Protein AF-A0A931SN38-F1 (afdb_monomer_lite)

Secondary structure (DSSP, 8-state):
--HHHHHHHHHHHHHHHHHHHHHHHH-----PPPPPBS----GGGEEEEEEEETTEEEEEEEETTEEEE-SSS-PBP-HHHHTTHHHHTT-PBEEEEEESS---GGGGT-SS-SEEEEEEETTTEEEEEEEEEEPTTSSEEEEEETT---EEEEEHHHHHHHHHHHHS----TT-----GGGEEEEEEEETTEEEEEEEETTEEEESSTT-PBP-HHHHHHHGGGTT--S-EEEEES----SGGGT-TT-SEEEEEEEPPPGGGTTSPPEEEEEEEEEEPTTSSEEEEEETT---EEEEEHHHHHHHHHHHHS--PPPTTSTT---

Structure (mmCIF, N/CA/C/O backbone):
data_AF-A0A931SN38-F1
#
_entry.id   AF-A0A931SN38-F1
#
loop_
_atom_site.group_PDB
_atom_site.id
_atom_site.type_symbol
_atom_site.label_atom_id
_atom_site.label_alt_id
_atom_site.label_comp_id
_atom_site.label_asym_id
_atom_site.label_entity_id
_atom_site.label_seq_id
_atom_site.pdbx_PDB_ins_code
_atom_site.Cartn_x
_atom_site.Cartn_y
_atom_site.Cartn_z
_atom_site.occupancy
_atom_site.B_iso_or_equiv
_atom_site.auth_seq_id
_atom_site.auth_comp_id
_atom_site.auth_asym_id
_atom_site.auth_atom_id
_atom_site.pdbx_PDB_model_num
ATOM 1 N N . MET A 1 1 ? 30.916 15.761 72.375 1.00 59.00 1 MET A N 1
ATOM 2 C CA . MET A 1 1 ? 29.778 14.985 71.831 1.00 59.00 1 MET A CA 1
ATOM 3 C C . MET A 1 1 ? 29.818 13.602 72.460 1.00 59.00 1 MET A C 1
ATOM 5 O O . MET A 1 1 ? 30.880 12.994 72.466 1.00 59.00 1 MET A O 1
ATOM 9 N N . ASN A 1 2 ? 28.739 13.152 73.100 1.00 77.50 2 ASN A N 1
ATOM 10 C CA . ASN A 1 2 ? 28.769 11.913 73.876 1.00 77.50 2 ASN A CA 1
ATOM 11 C C . ASN A 1 2 ? 28.635 10.724 72.912 1.00 77.50 2 ASN A C 1
ATOM 13 O O . ASN A 1 2 ? 27.549 10.487 72.391 1.00 77.50 2 ASN A O 1
ATOM 17 N N . VAL A 1 3 ? 29.737 10.015 72.639 1.00 82.38 3 VAL A N 1
ATOM 18 C CA . VAL A 1 3 ? 29.826 8.960 71.602 1.00 82.38 3 VAL A CA 1
ATOM 19 C C . VAL A 1 3 ? 28.711 7.916 71.746 1.00 82.38 3 VAL A C 1
ATOM 21 O O . VAL A 1 3 ? 28.167 7.441 70.755 1.00 82.38 3 VAL A O 1
ATOM 24 N N . ARG A 1 4 ? 28.283 7.637 72.983 1.00 78.94 4 ARG A N 1
ATOM 25 C CA . ARG A 1 4 ? 27.162 6.734 73.291 1.00 78.94 4 ARG A CA 1
ATOM 26 C C . ARG A 1 4 ? 25.818 7.234 72.752 1.00 78.94 4 ARG A C 1
ATOM 28 O O . ARG A 1 4 ? 25.038 6.446 72.233 1.00 78.94 4 ARG A O 1
ATOM 35 N N . VAL A 1 5 ? 25.568 8.540 72.841 1.00 83.31 5 VAL A N 1
ATOM 36 C CA . VAL A 1 5 ? 24.344 9.182 72.334 1.00 83.31 5 VAL A CA 1
ATOM 37 C C . VAL A 1 5 ? 24.353 9.216 70.806 1.00 83.31 5 VAL A C 1
ATOM 39 O O . VAL A 1 5 ? 23.327 8.962 70.184 1.00 83.31 5 VAL A O 1
ATOM 42 N N . THR A 1 6 ? 25.515 9.452 70.190 1.00 87.19 6 THR A N 1
ATOM 43 C CA . THR A 1 6 ? 25.664 9.421 68.727 1.00 87.19 6 THR A CA 1
ATOM 44 C C . THR A 1 6 ? 25.430 8.018 68.158 1.00 87.19 6 THR A C 1
ATOM 46 O O . THR A 1 6 ? 24.705 7.881 67.178 1.00 87.19 6 THR A O 1
ATOM 49 N N . ILE A 1 7 ? 25.973 6.971 68.795 1.00 87.75 7 ILE A N 1
ATOM 50 C CA . ILE A 1 7 ? 25.739 5.574 68.386 1.00 87.75 7 ILE A CA 1
ATOM 51 C C . ILE A 1 7 ? 24.258 5.207 68.525 1.00 87.75 7 ILE A C 1
ATOM 53 O O . ILE A 1 7 ? 23.688 4.600 67.621 1.00 87.75 7 ILE A O 1
ATOM 57 N N . PHE A 1 8 ? 23.618 5.615 69.623 1.00 89.81 8 PHE A N 1
ATOM 58 C CA . PHE A 1 8 ? 22.192 5.375 69.839 1.00 89.81 8 PHE A CA 1
ATOM 59 C C . PHE A 1 8 ? 21.321 6.048 68.764 1.00 89.81 8 PHE A C 1
ATOM 61 O O . PHE A 1 8 ? 20.444 5.403 68.194 1.00 89.81 8 PHE A O 1
ATOM 68 N N . LEU A 1 9 ? 21.601 7.311 68.422 1.00 83.56 9 LEU A N 1
ATOM 69 C CA . LEU A 1 9 ? 20.880 8.037 67.370 1.00 83.56 9 LEU A CA 1
ATOM 70 C C . LEU A 1 9 ? 21.045 7.398 65.986 1.00 83.56 9 LEU A C 1
ATOM 72 O O . LEU A 1 9 ? 20.067 7.301 65.250 1.00 83.56 9 LEU A O 1
ATOM 76 N N . LEU A 1 10 ? 22.248 6.928 65.640 1.00 89.75 10 LEU A N 1
ATOM 77 C CA . LEU A 1 10 ? 22.485 6.237 64.367 1.00 89.75 10 LEU A CA 1
ATOM 78 C C . LEU A 1 10 ? 21.733 4.904 64.284 1.00 89.75 10 LEU A C 1
ATOM 80 O O . LEU A 1 10 ? 21.208 4.566 63.225 1.00 89.75 10 LEU A O 1
ATOM 84 N N . LEU A 1 11 ? 21.624 4.176 65.399 1.00 91.12 11 LEU A N 1
ATOM 85 C CA . LEU A 1 11 ? 20.830 2.949 65.475 1.00 91.12 11 LEU A CA 1
ATOM 86 C C . LEU A 1 11 ? 19.341 3.222 65.242 1.00 91.12 11 LEU A C 1
ATOM 88 O O . LEU A 1 11 ? 18.708 2.523 64.455 1.00 91.12 11 LEU A O 1
ATOM 92 N N . VAL A 1 12 ? 18.799 4.263 65.880 1.00 90.75 12 VAL A N 1
ATOM 93 C CA . VAL A 1 12 ? 17.400 4.678 65.698 1.00 90.75 12 VAL A CA 1
ATOM 94 C C . VAL A 1 12 ? 17.146 5.149 64.266 1.00 90.75 12 VAL A C 1
ATOM 96 O O . VAL A 1 12 ? 16.148 4.754 63.670 1.00 90.75 12 VAL A O 1
ATOM 99 N N . LEU A 1 13 ? 18.057 5.934 63.684 1.00 89.88 13 LEU A N 1
ATOM 100 C CA . LEU A 1 13 ? 17.945 6.397 62.299 1.00 89.88 13 LEU A CA 1
ATOM 101 C C . LEU A 1 13 ? 17.971 5.224 61.311 1.00 89.88 13 LEU A C 1
ATOM 103 O O . LEU A 1 13 ? 17.169 5.190 60.385 1.00 89.88 13 LEU A O 1
ATOM 107 N N . SER A 1 14 ? 18.855 4.247 61.531 1.00 89.50 14 SER A N 1
ATOM 108 C CA . SER A 1 14 ? 18.958 3.050 60.691 1.00 89.50 14 SER A CA 1
ATOM 109 C C . SER A 1 14 ? 17.709 2.169 60.802 1.00 89.50 14 SER A C 1
ATOM 111 O O . SER A 1 14 ? 17.184 1.705 59.793 1.00 89.50 14 SER A O 1
ATOM 113 N N . LEU A 1 15 ? 17.154 2.016 62.011 1.00 90.44 15 LEU A N 1
ATOM 114 C CA . LEU A 1 15 ? 15.866 1.350 62.234 1.00 90.44 15 LEU A CA 1
ATOM 115 C C . LEU A 1 15 ? 14.711 2.080 61.545 1.00 90.44 15 LEU A C 1
ATOM 117 O O . LEU A 1 15 ? 13.856 1.436 60.945 1.00 90.44 15 LEU A O 1
ATOM 121 N N . PHE A 1 16 ? 14.689 3.411 61.602 1.00 87.12 16 PHE A N 1
ATOM 122 C CA . PHE A 1 16 ? 13.653 4.217 60.965 1.00 87.12 16 PHE A CA 1
ATOM 123 C C . PHE A 1 16 ? 13.754 4.173 59.436 1.00 87.12 16 PHE A C 1
ATOM 125 O O . PHE A 1 16 ? 12.748 3.975 58.763 1.00 87.12 16 PHE A O 1
AT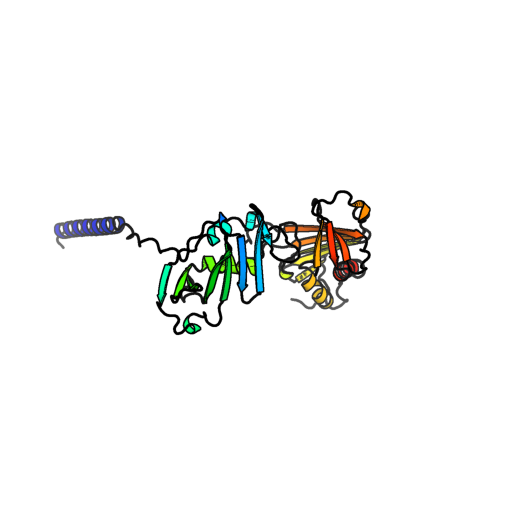OM 132 N N . ALA A 1 17 ? 14.964 4.268 58.881 1.00 83.06 17 ALA A N 1
ATOM 133 C CA . ALA A 1 17 ? 15.213 4.112 57.451 1.00 83.06 17 ALA A CA 1
ATOM 134 C C . ALA A 1 17 ? 14.858 2.698 56.968 1.00 83.06 17 ALA A C 1
ATOM 136 O O . ALA A 1 17 ? 14.196 2.549 55.946 1.00 83.06 17 ALA A O 1
ATOM 137 N N . GLY A 1 18 ? 15.224 1.665 57.734 1.00 87.94 18 GLY A N 1
ATOM 138 C CA . GLY A 1 18 ? 14.835 0.283 57.462 1.00 87.94 18 GLY A CA 1
ATOM 139 C C . GLY A 1 18 ? 13.321 0.080 57.526 1.00 87.94 18 GLY A C 1
ATOM 140 O O . GLY A 1 18 ? 12.760 -0.595 56.668 1.00 87.94 18 GLY A O 1
ATOM 141 N N . TYR A 1 19 ? 12.645 0.711 58.490 1.00 88.56 19 TYR A N 1
ATOM 142 C CA . TYR A 1 19 ? 11.187 0.708 58.587 1.00 88.56 19 TYR A CA 1
ATOM 143 C C . TYR A 1 19 ? 10.534 1.397 57.386 1.00 88.56 19 TYR A C 1
ATOM 145 O O . TYR A 1 19 ? 9.616 0.829 56.805 1.00 88.56 19 TYR A O 1
ATOM 153 N N . LEU A 1 20 ? 11.016 2.575 56.977 1.00 85.69 20 LEU A N 1
ATOM 154 C CA . LEU A 1 20 ? 10.505 3.284 55.801 1.00 85.69 20 LEU A CA 1
ATOM 155 C C . LEU A 1 20 ? 10.734 2.485 54.517 1.00 85.69 20 LEU A C 1
ATOM 157 O O . LEU A 1 20 ? 9.790 2.305 53.755 1.00 85.69 20 LEU A O 1
ATOM 161 N N . TYR A 1 21 ? 11.932 1.927 54.330 1.00 85.38 21 TYR A N 1
ATOM 162 C CA . TYR A 1 21 ? 12.254 1.059 53.199 1.00 85.38 21 TYR A CA 1
ATOM 163 C C . TYR A 1 21 ? 11.339 -0.169 53.165 1.00 85.38 21 TYR A C 1
ATOM 165 O O . TYR A 1 21 ? 10.732 -0.478 52.145 1.00 85.38 21 TYR A O 1
ATOM 173 N N . PHE A 1 22 ? 11.155 -0.840 54.304 1.00 85.06 22 PHE A N 1
ATOM 174 C CA . PHE A 1 22 ? 10.264 -1.992 54.410 1.00 85.06 22 PHE A CA 1
ATOM 175 C C . PHE A 1 22 ? 8.790 -1.624 54.191 1.00 85.06 22 PHE A C 1
ATOM 177 O O . PHE A 1 22 ? 8.037 -2.406 53.612 1.00 85.06 22 PHE A O 1
ATOM 184 N N . TYR A 1 23 ? 8.370 -0.437 54.630 1.00 82.06 23 TYR A N 1
ATOM 185 C CA . TYR A 1 23 ? 7.018 0.078 54.438 1.00 82.06 23 TYR A CA 1
ATOM 186 C C . TYR A 1 23 ? 6.758 0.484 52.979 1.00 82.06 23 TYR A C 1
ATOM 188 O O . TYR A 1 23 ? 5.674 0.219 52.464 1.00 82.06 23 TYR A O 1
ATOM 196 N N . GLU A 1 24 ? 7.747 1.047 52.280 1.00 72.50 24 GLU A N 1
ATOM 197 C CA . GLU A 1 24 ? 7.681 1.320 50.838 1.00 72.50 24 GLU A CA 1
ATOM 198 C C . GLU A 1 24 ? 7.716 0.039 50.002 1.00 72.50 24 GLU A C 1
ATOM 200 O O . GLU A 1 24 ? 6.905 -0.085 49.089 1.00 72.50 24 GLU A O 1
ATOM 205 N N . LEU A 1 25 ? 8.532 -0.963 50.359 1.00 68.62 25 LEU A N 1
ATOM 206 C CA . LEU A 1 25 ? 8.500 -2.281 49.704 1.00 68.62 25 LEU A CA 1
ATOM 207 C C . LEU A 1 25 ? 7.184 -3.038 49.958 1.00 68.62 25 LEU A C 1
ATOM 209 O O . LEU A 1 25 ? 6.789 -3.872 49.146 1.00 68.62 25 LEU A O 1
ATOM 213 N N . ARG A 1 26 ? 6.497 -2.769 51.079 1.00 63.25 26 ARG A N 1
ATOM 214 C CA . ARG A 1 26 ? 5.186 -3.358 51.410 1.00 63.25 26 ARG A CA 1
ATOM 215 C C . ARG A 1 26 ? 3.987 -2.556 50.927 1.00 63.25 26 ARG A C 1
ATOM 217 O O . ARG A 1 26 ? 2.874 -3.086 50.995 1.00 63.25 26 ARG A O 1
ATOM 224 N N . LYS A 1 27 ? 4.165 -1.338 50.403 1.00 52.06 27 LYS A N 1
ATOM 225 C CA . LYS A 1 27 ? 3.139 -0.714 49.563 1.00 52.06 27 LYS A CA 1
ATOM 226 C C . LYS A 1 27 ? 3.055 -1.542 48.287 1.00 52.06 27 LYS A C 1
ATOM 228 O O . LYS A 1 27 ? 3.673 -1.233 47.277 1.00 52.06 27 LYS A O 1
ATOM 233 N N . SER A 1 28 ? 2.269 -2.614 48.352 1.00 49.12 28 SER A N 1
ATOM 234 C CA . SER A 1 28 ? 1.724 -3.234 47.152 1.00 49.12 28 SER A CA 1
ATOM 235 C C . SER A 1 28 ? 1.136 -2.085 46.334 1.00 49.12 28 SER A C 1
ATOM 237 O O . SER A 1 28 ? 0.374 -1.305 46.925 1.00 49.12 28 SER A O 1
ATOM 239 N N . PRO A 1 29 ? 1.520 -1.896 45.056 1.00 53.28 29 PRO A N 1
ATOM 240 C CA . PRO A 1 29 ? 0.878 -0.893 44.223 1.00 53.28 29 PRO A CA 1
ATOM 241 C C . PRO A 1 29 ? -0.617 -1.121 44.388 1.00 53.28 29 PRO A C 1
ATOM 243 O O . PRO A 1 29 ? -1.097 -2.242 44.205 1.00 53.28 29 PRO A O 1
ATOM 246 N N . LYS A 1 30 ? -1.315 -0.109 44.912 1.00 44.94 30 LYS A N 1
ATOM 247 C CA . LYS A 1 30 ? -2.749 -0.181 45.166 1.00 44.94 30 LYS A CA 1
ATOM 248 C C . LYS A 1 30 ? -3.344 -0.512 43.807 1.00 44.94 30 LYS A C 1
ATOM 250 O O . LYS A 1 30 ? -3.291 0.343 42.933 1.00 44.94 30 LYS A O 1
ATOM 255 N N . SER A 1 31 ? -3.753 -1.767 43.612 1.00 51.59 31 SER A N 1
ATOM 256 C CA . SER A 1 31 ? -4.266 -2.233 42.330 1.00 51.59 31 SER A CA 1
ATOM 257 C C . SER A 1 31 ? -5.454 -1.343 42.022 1.00 51.59 31 SER A C 1
ATOM 259 O O . SER A 1 31 ? -6.495 -1.463 42.670 1.00 51.59 31 SER A O 1
ATOM 261 N N . GLU A 1 32 ? -5.270 -0.384 41.118 1.00 56.50 32 GLU A N 1
ATOM 262 C CA . GLU A 1 32 ? -6.400 0.345 40.576 1.00 56.50 32 GLU A CA 1
ATOM 263 C C . GLU A 1 32 ? -7.327 -0.719 39.975 1.00 56.50 32 GLU A C 1
ATOM 265 O O . GLU A 1 32 ? -6.835 -1.668 39.350 1.00 56.50 32 GLU A O 1
ATOM 270 N N . PRO A 1 33 ? -8.640 -0.667 40.263 1.00 58.03 33 PRO A N 1
ATOM 271 C CA . PRO A 1 33 ? -9.576 -1.603 39.658 1.00 58.03 33 PRO A CA 1
ATOM 272 C C . PRO A 1 33 ? -9.386 -1.548 38.142 1.00 58.03 33 PRO A C 1
ATOM 274 O O . PRO A 1 33 ? -9.228 -0.454 37.595 1.00 58.03 33 PRO A O 1
ATOM 277 N N . GLU A 1 34 ? -9.341 -2.711 37.480 1.00 59.44 34 GLU A N 1
ATOM 278 C CA . GLU A 1 34 ? -9.102 -2.727 36.038 1.00 59.44 34 GLU A CA 1
ATOM 279 C C . GLU A 1 34 ? -10.119 -1.810 35.340 1.00 59.44 34 GLU A C 1
ATOM 281 O O . GLU A 1 34 ? -11.322 -1.929 35.603 1.00 59.44 34 GLU A O 1
ATOM 286 N N . PRO A 1 35 ? -9.657 -0.889 34.477 1.00 62.31 35 PRO A N 1
ATOM 287 C CA . PRO A 1 35 ? -10.550 -0.001 33.758 1.00 62.31 35 PRO A CA 1
ATOM 288 C C . PRO A 1 35 ? -11.604 -0.813 32.988 1.00 62.31 35 PRO A C 1
ATOM 290 O O . PRO A 1 35 ? -11.242 -1.805 32.343 1.00 62.31 35 PRO A O 1
ATOM 293 N N . PRO A 1 36 ? -12.894 -0.428 33.039 1.00 65.75 36 PRO A N 1
ATOM 294 C CA . PRO A 1 36 ? -13.939 -1.150 32.326 1.00 65.75 36 PRO A CA 1
ATOM 295 C C . PRO A 1 36 ? -13.655 -1.139 30.821 1.00 65.75 36 PRO A C 1
ATOM 297 O O . PRO A 1 36 ? -13.080 -0.194 30.280 1.00 65.75 36 PRO A O 1
ATOM 300 N N . PHE A 1 37 ? -14.060 -2.188 30.113 1.00 67.00 37 PHE A N 1
ATOM 301 C CA . PHE A 1 37 ? -13.952 -2.203 28.656 1.00 67.00 37 PHE A CA 1
ATOM 302 C C . PHE A 1 37 ? -14.829 -1.112 28.036 1.00 67.00 37 PHE A C 1
ATOM 304 O O . PHE A 1 37 ? -15.946 -0.879 28.494 1.00 67.00 37 PHE A O 1
ATOM 311 N N . PHE A 1 38 ? -14.329 -0.459 26.982 1.00 75.94 38 PHE A N 1
ATOM 312 C CA . PHE A 1 38 ? -15.121 0.508 26.217 1.00 75.94 38 PHE A CA 1
ATOM 313 C C . PHE A 1 38 ? -16.300 -0.190 25.525 1.00 75.94 38 PHE A C 1
ATOM 315 O O . PHE A 1 38 ? -17.437 0.264 25.576 1.00 75.94 38 PHE A O 1
ATOM 322 N N . TYR A 1 39 ? -16.015 -1.355 24.950 1.00 81.19 39 TYR A N 1
ATOM 323 C CA . TYR A 1 39 ? -16.959 -2.398 24.570 1.00 81.19 39 TYR A CA 1
ATOM 324 C C . TYR A 1 39 ? -16.250 -3.747 24.697 1.00 81.19 39 TYR A C 1
ATOM 326 O O . TYR A 1 39 ? -15.020 -3.808 24.703 1.00 81.19 39 TYR A O 1
ATOM 334 N N . SER A 1 40 ? -17.018 -4.831 24.758 1.00 83.88 40 SER A N 1
ATOM 335 C CA . SER A 1 40 ? -16.489 -6.192 24.711 1.00 83.88 40 SER A CA 1
ATOM 336 C C . SER A 1 40 ? -17.237 -6.975 23.643 1.00 83.88 40 SER A C 1
ATOM 338 O O . SER A 1 40 ? -18.461 -7.100 23.693 1.00 83.88 40 SER A O 1
ATOM 340 N N . LEU A 1 41 ? -16.497 -7.446 22.645 1.00 86.12 41 LEU A N 1
ATOM 341 C CA . LEU A 1 41 ? -17.007 -8.197 21.509 1.00 86.12 41 LEU A CA 1
ATOM 342 C C . LEU A 1 41 ? -16.255 -9.518 21.409 1.00 86.12 41 LEU A C 1
ATOM 344 O O . LEU A 1 41 ? -15.033 -9.564 21.545 1.00 86.12 41 LEU A O 1
ATOM 348 N N . ALA A 1 42 ? -16.972 -10.597 21.107 1.00 86.25 42 ALA A N 1
ATOM 349 C CA . ALA A 1 42 ? -16.317 -11.830 20.710 1.00 86.25 42 ALA A CA 1
ATOM 350 C C . ALA A 1 42 ? -15.647 -11.607 19.347 1.00 86.25 42 ALA A C 1
ATOM 352 O O . ALA A 1 42 ? -16.284 -11.139 18.406 1.00 86.25 42 ALA A O 1
ATOM 353 N N . TYR A 1 43 ? -14.366 -11.953 19.211 1.00 83.12 43 TYR A N 1
ATOM 354 C CA . TYR A 1 43 ? -13.654 -11.801 17.935 1.00 83.12 43 TYR A CA 1
ATOM 355 C C . TYR A 1 43 ? -14.369 -12.526 16.781 1.00 83.12 43 TYR A C 1
ATOM 357 O O . TYR A 1 43 ? -14.415 -12.044 15.653 1.00 83.12 43 TYR A O 1
ATOM 365 N N . GLU A 1 44 ? -14.944 -13.692 17.064 1.00 87.00 44 GLU A N 1
ATOM 366 C CA . GLU A 1 44 ? -15.723 -14.489 16.113 1.00 87.00 44 GLU A CA 1
ATOM 367 C C . GLU A 1 44 ? -17.036 -13.843 15.662 1.00 87.00 44 GLU A C 1
ATOM 369 O O . GLU A 1 44 ? -17.609 -14.293 14.669 1.00 87.00 44 GLU A O 1
ATOM 374 N N . ASP A 1 45 ? -17.505 -12.806 16.356 1.00 91.12 45 ASP A N 1
ATOM 375 C CA . ASP A 1 45 ? -18.686 -12.042 15.963 1.00 91.12 45 ASP A CA 1
ATOM 376 C C . ASP A 1 45 ? -18.361 -10.933 14.966 1.00 91.12 45 ASP A C 1
ATOM 378 O O . ASP A 1 45 ? -19.285 -10.446 14.320 1.00 91.12 45 ASP A O 1
ATOM 382 N N . ILE A 1 46 ? -17.093 -10.533 14.825 1.00 91.81 46 ILE A N 1
ATOM 383 C CA . ILE A 1 46 ? -16.690 -9.447 13.927 1.00 91.81 46 ILE A CA 1
ATOM 384 C C . ILE A 1 46 ? -16.596 -9.972 12.491 1.00 91.81 46 ILE A C 1
ATOM 386 O O . ILE A 1 46 ? -15.776 -10.843 12.185 1.00 91.81 46 ILE A O 1
ATOM 390 N N . GLU A 1 47 ? -17.434 -9.417 11.616 1.00 94.06 47 GLU A N 1
ATOM 391 C CA . GLU A 1 47 ? -17.562 -9.790 10.202 1.00 94.06 47 GLU A CA 1
ATOM 392 C C . GLU A 1 47 ? -16.964 -8.739 9.263 1.00 94.06 47 GLU A C 1
ATOM 394 O O . GLU A 1 47 ? -16.474 -9.081 8.187 1.00 94.06 47 GLU A O 1
ATOM 399 N N . SER A 1 48 ? -16.970 -7.461 9.650 1.00 95.19 48 SER A N 1
ATOM 400 C CA . SER A 1 48 ? -16.377 -6.394 8.845 1.00 95.19 48 SER A CA 1
ATOM 401 C C . SER A 1 48 ? -15.828 -5.248 9.682 1.00 95.19 48 SER A C 1
ATOM 403 O O . SER A 1 48 ? -16.244 -5.017 10.818 1.00 95.19 48 SER A O 1
ATOM 405 N N . ILE A 1 49 ? -14.874 -4.530 9.097 1.00 94.56 49 ILE A N 1
ATOM 406 C CA . ILE A 1 49 ? -14.235 -3.348 9.665 1.00 94.56 49 ILE A CA 1
ATOM 407 C C . ILE A 1 49 ? -14.256 -2.256 8.593 1.00 94.56 49 ILE A C 1
ATOM 409 O O . ILE A 1 49 ? -13.919 -2.502 7.433 1.00 94.56 49 ILE A O 1
ATOM 413 N N . SER A 1 50 ? -14.627 -1.042 8.974 1.00 96.38 50 SER A N 1
ATOM 414 C CA . SER A 1 50 ? -14.506 0.162 8.152 1.00 96.38 50 SER A CA 1
ATOM 415 C C . SER A 1 50 ? -13.789 1.245 8.943 1.00 96.38 50 SER A C 1
ATOM 417 O O . SER A 1 50 ? -14.140 1.502 10.093 1.00 96.38 50 SER A O 1
ATOM 419 N N . LEU A 1 51 ? -12.808 1.886 8.327 1.00 96.81 51 LEU A N 1
ATOM 420 C CA . LEU A 1 51 ? -11.939 2.879 8.937 1.00 96.81 51 LEU A CA 1
ATOM 421 C C . LEU A 1 51 ? -11.884 4.094 8.025 1.00 96.81 51 LEU A C 1
ATOM 423 O O . LEU A 1 51 ? -11.698 3.956 6.818 1.00 96.81 51 LEU A O 1
ATOM 427 N N . ARG A 1 52 ? -12.015 5.278 8.608 1.00 97.06 52 ARG A N 1
ATOM 428 C CA . ARG A 1 52 ? -11.793 6.555 7.932 1.00 97.06 52 ARG A CA 1
ATOM 429 C C . ARG A 1 52 ? -10.907 7.416 8.814 1.00 97.06 52 ARG A C 1
ATOM 431 O O . ARG A 1 52 ? -11.261 7.654 9.966 1.00 97.06 52 ARG A O 1
ATOM 438 N N . VAL A 1 53 ? -9.795 7.871 8.262 1.00 96.31 53 VAL A N 1
ATOM 439 C CA . VAL A 1 53 ? -8.862 8.842 8.852 1.00 96.31 53 VAL A CA 1
ATOM 440 C C . VAL A 1 53 ? -8.683 10.007 7.877 1.00 96.31 53 VAL A C 1
ATOM 442 O O . VAL A 1 53 ? -9.267 9.996 6.792 1.00 96.31 53 VAL A O 1
ATOM 445 N N . ALA A 1 54 ? -7.908 11.027 8.241 1.00 92.81 54 ALA A N 1
ATOM 446 C CA . ALA A 1 54 ? -7.680 12.182 7.370 1.00 92.81 54 ALA A CA 1
ATOM 447 C C . ALA A 1 54 ? -6.989 11.795 6.047 1.00 92.81 54 ALA A C 1
ATOM 449 O O . ALA A 1 54 ? -7.276 12.371 5.001 1.00 92.81 54 ALA A O 1
ATOM 450 N N . GLU A 1 55 ? -6.107 10.798 6.093 1.00 93.06 55 GLU A N 1
ATOM 451 C CA . GLU A 1 55 ? -5.298 10.332 4.968 1.00 93.06 55 GLU A CA 1
ATOM 452 C C . GLU A 1 55 ? -6.060 9.404 4.011 1.00 93.06 55 GLU A C 1
ATOM 454 O O . GLU A 1 55 ? -5.594 9.161 2.898 1.00 93.06 55 GLU A O 1
ATOM 459 N N . GLY A 1 56 ? -7.219 8.874 4.416 1.00 94.81 56 GLY A N 1
ATOM 460 C CA . GLY A 1 56 ? -8.018 7.999 3.565 1.00 94.81 56 GLY A CA 1
ATOM 461 C C . GLY A 1 56 ? -8.948 7.052 4.312 1.00 94.81 56 GLY A C 1
ATOM 462 O O . GLY A 1 56 ? -9.305 7.248 5.476 1.00 94.81 56 GLY A O 1
ATOM 463 N N . GLU A 1 57 ? -9.339 5.988 3.617 1.00 96.06 57 GLU A N 1
ATOM 464 C CA . GLU A 1 57 ? -10.271 4.978 4.111 1.00 96.06 57 GLU A CA 1
ATOM 465 C C . GLU A 1 57 ? -9.709 3.569 3.927 1.00 96.06 57 GLU A C 1
ATOM 467 O O . GLU A 1 57 ? -8.955 3.295 2.994 1.00 96.06 57 GLU A O 1
ATOM 472 N N . GLY A 1 58 ? -10.104 2.662 4.815 1.00 95.69 58 GLY A N 1
ATOM 473 C CA . GLY A 1 58 ? -9.792 1.241 4.732 1.00 95.69 58 GLY A CA 1
ATOM 474 C C . GLY A 1 58 ? -11.014 0.417 5.103 1.00 95.69 58 GLY A C 1
ATOM 475 O O . GLY A 1 58 ? -11.747 0.755 6.032 1.00 95.69 58 GLY A O 1
ATOM 476 N N . SER A 1 59 ? -11.252 -0.678 4.388 1.00 96.69 59 SER A N 1
ATOM 477 C CA . SER A 1 59 ? -12.331 -1.601 4.720 1.00 96.69 59 SER A CA 1
ATOM 478 C C . SER A 1 59 ? -11.868 -3.038 4.572 1.00 96.69 59 SER A C 1
ATOM 480 O O . SER A 1 59 ? -11.132 -3.374 3.645 1.00 96.69 59 SER A O 1
ATOM 482 N N . PHE A 1 60 ? -12.313 -3.878 5.500 1.00 96.69 60 PHE A N 1
ATOM 483 C CA . PHE A 1 60 ? -11.941 -5.278 5.584 1.00 96.69 60 PHE A CA 1
ATOM 484 C C . PHE A 1 60 ? -13.171 -6.123 5.883 1.00 96.69 60 PHE A C 1
ATOM 486 O O . PHE A 1 60 ? -14.056 -5.713 6.636 1.00 96.69 60 PHE A O 1
ATOM 493 N N . VAL A 1 61 ? -13.215 -7.316 5.307 1.00 96.31 61 VAL A N 1
ATOM 494 C CA . VAL A 1 61 ? -14.291 -8.284 5.498 1.00 96.31 61 VAL A CA 1
ATOM 495 C C . VAL A 1 61 ? -13.701 -9.638 5.844 1.00 96.31 61 VAL A C 1
ATOM 497 O O . VAL A 1 61 ? -12.696 -10.069 5.273 1.00 96.31 61 VAL A O 1
ATOM 500 N N . ARG A 1 62 ? -14.334 -10.318 6.791 1.00 93.12 62 ARG A N 1
ATOM 501 C CA . ARG A 1 62 ? -13.978 -11.672 7.177 1.00 93.12 62 ARG A CA 1
ATOM 502 C C . ARG A 1 62 ? -14.733 -12.664 6.303 1.00 93.12 62 ARG A C 1
ATOM 504 O O . ARG A 1 62 ? -15.959 -12.622 6.222 1.00 93.12 62 ARG A O 1
ATOM 511 N N . LYS A 1 63 ? -14.010 -13.583 5.670 1.00 91.75 63 LYS A N 1
ATOM 512 C CA . LYS A 1 63 ? -14.581 -14.717 4.935 1.00 91.75 63 LYS A CA 1
ATOM 513 C C . LYS A 1 63 ? -14.078 -15.989 5.605 1.00 91.75 63 LYS A C 1
ATOM 515 O O . LYS A 1 63 ? -12.884 -16.274 5.591 1.00 91.75 63 LYS A O 1
ATOM 520 N N . SER A 1 64 ? -14.987 -16.733 6.233 1.00 86.38 64 SER A N 1
ATOM 521 C CA . SER A 1 64 ? -14.647 -17.887 7.076 1.00 86.38 64 SER A CA 1
ATOM 522 C C . SER A 1 64 ? -13.712 -17.492 8.237 1.00 86.38 64 SER A C 1
ATOM 524 O O . SER A 1 64 ? -14.132 -16.813 9.177 1.00 86.38 64 SER A O 1
ATOM 526 N N . SER A 1 65 ? -12.443 -17.897 8.195 1.00 85.25 65 SER A N 1
ATOM 527 C CA . SER A 1 65 ? -11.421 -17.583 9.199 1.00 85.25 65 SER A CA 1
ATOM 528 C C . SER A 1 65 ? -10.560 -16.377 8.846 1.00 85.25 65 SER A C 1
ATOM 530 O O . SER A 1 65 ? -9.962 -15.791 9.749 1.00 85.25 65 SER A O 1
ATOM 532 N N . ASP A 1 66 ? -10.522 -16.002 7.570 1.00 90.25 66 ASP A N 1
ATOM 533 C CA . ASP A 1 66 ? -9.502 -15.122 7.018 1.00 90.25 66 ASP A CA 1
ATOM 534 C C . ASP A 1 66 ? -10.067 -13.748 6.681 1.00 90.25 66 ASP A C 1
ATOM 536 O O . ASP A 1 66 ? -11.258 -13.574 6.403 1.00 90.25 66 ASP A O 1
ATOM 540 N N . TRP A 1 67 ? -9.192 -12.753 6.740 1.00 94.44 67 TRP A N 1
ATOM 541 C CA . TRP A 1 67 ? -9.537 -11.368 6.471 1.00 94.44 67 TRP A CA 1
ATOM 542 C C . TRP A 1 67 ? -9.086 -10.967 5.079 1.00 94.44 67 TRP A C 1
ATOM 544 O O . TRP A 1 67 ? -8.009 -11.335 4.610 1.00 94.44 67 TRP A O 1
ATOM 554 N N . TYR A 1 68 ? -9.935 -10.185 4.434 1.00 95.81 68 TYR A N 1
ATOM 555 C CA . TYR A 1 68 ? -9.724 -9.683 3.093 1.00 95.81 68 TYR A CA 1
ATOM 556 C C . TYR A 1 68 ? -9.973 -8.185 3.085 1.00 95.81 68 TYR A C 1
ATOM 558 O O . TYR A 1 68 ? -10.814 -7.686 3.836 1.00 95.81 68 TYR A O 1
ATOM 566 N N . PHE A 1 69 ? -9.276 -7.476 2.210 1.00 96.12 69 PHE A N 1
ATOM 567 C CA . PHE A 1 69 ? -9.664 -6.131 1.825 1.00 96.12 69 PHE A CA 1
ATOM 568 C C . PHE A 1 69 ? -11.078 -6.171 1.242 1.00 96.12 69 PHE A C 1
ATOM 570 O O . PHE A 1 69 ? -11.442 -7.079 0.493 1.00 96.12 69 PHE A O 1
ATOM 577 N N . ASN A 1 70 ? -11.899 -5.203 1.626 1.00 96.31 70 ASN A N 1
ATOM 578 C CA . ASN A 1 70 ? -13.250 -5.027 1.112 1.00 96.31 70 ASN A CA 1
ATOM 579 C C . ASN A 1 70 ? -13.247 -3.921 0.048 1.00 96.31 70 ASN A C 1
ATOM 581 O O . ASN A 1 70 ? -13.903 -2.890 0.183 1.00 96.31 70 ASN A O 1
ATOM 585 N N . ASP A 1 71 ? -12.428 -4.131 -0.976 1.00 91.06 71 ASP A N 1
ATOM 586 C CA . ASP A 1 71 ? -12.312 -3.293 -2.162 1.00 91.06 71 ASP A CA 1
ATOM 587 C C . ASP A 1 71 ? -12.564 -4.136 -3.425 1.00 91.06 71 ASP A C 1
ATOM 589 O O . ASP A 1 71 ? -12.974 -5.296 -3.346 1.00 91.06 71 ASP A O 1
ATOM 593 N N . ALA A 1 72 ? -12.359 -3.541 -4.601 1.00 86.50 72 ALA A N 1
ATOM 594 C CA . ALA A 1 72 ?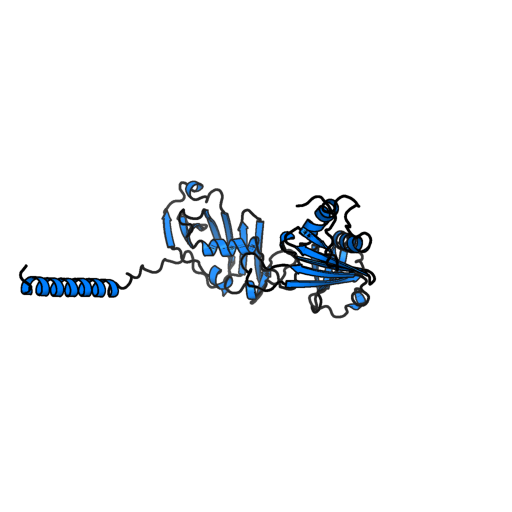 -12.588 -4.218 -5.875 1.00 86.50 72 ALA A CA 1
ATOM 595 C C . ALA A 1 72 ? -11.672 -5.435 -6.095 1.00 86.50 72 ALA A C 1
ATOM 597 O O . ALA A 1 72 ? -12.074 -6.369 -6.784 1.00 86.50 72 ALA A O 1
ATOM 598 N N . GLU A 1 73 ? -10.469 -5.431 -5.515 1.00 86.31 73 GLU A N 1
ATOM 599 C CA . GLU A 1 73 ? -9.491 -6.508 -5.688 1.00 86.31 73 GLU A CA 1
ATOM 600 C C . GLU A 1 73 ? -9.725 -7.649 -4.696 1.00 86.31 73 GLU A C 1
ATOM 602 O O . GLU A 1 73 ? -9.390 -8.799 -4.974 1.00 86.31 73 GLU A O 1
ATOM 607 N N . GLY A 1 74 ? -10.312 -7.353 -3.531 1.00 91.50 74 GLY A N 1
ATOM 608 C CA . GLY A 1 74 ? -10.706 -8.372 -2.564 1.00 91.50 74 GLY A CA 1
ATOM 609 C C . GLY A 1 74 ? -9.525 -9.184 -2.031 1.00 91.50 74 GLY A C 1
ATOM 610 O O . GLY A 1 74 ? -9.693 -10.364 -1.711 1.00 91.50 74 GLY A O 1
ATOM 611 N N . LEU A 1 75 ? -8.332 -8.579 -1.986 1.00 93.94 75 LEU A N 1
ATOM 612 C CA . LEU A 1 75 ? -7.075 -9.247 -1.647 1.00 93.94 75 LEU A CA 1
ATOM 613 C C . LEU A 1 75 ? -7.126 -9.832 -0.231 1.00 93.94 75 LEU A C 1
ATOM 615 O O . LEU A 1 75 ? -7.724 -9.218 0.654 1.00 93.94 75 LEU A O 1
ATOM 619 N N . PRO A 1 76 ? -6.475 -10.978 0.036 1.00 94.50 76 PRO A N 1
ATOM 620 C CA . PRO A 1 76 ? -6.246 -11.388 1.416 1.00 94.50 76 PRO A CA 1
ATOM 621 C C . PRO A 1 76 ? -5.395 -10.332 2.126 1.00 94.50 76 PRO A C 1
ATOM 623 O O . PRO A 1 76 ? -4.621 -9.620 1.490 1.00 94.50 76 PRO A O 1
ATOM 626 N N . VAL A 1 77 ? -5.518 -10.220 3.442 1.00 95.00 77 VAL A N 1
ATOM 627 C CA . VAL A 1 77 ? -4.555 -9.442 4.231 1.00 95.00 77 VAL A CA 1
ATOM 628 C C . VAL A 1 77 ? -3.283 -10.258 4.462 1.00 95.00 77 VAL A C 1
ATOM 630 O O . VAL A 1 77 ? -3.300 -11.489 4.457 1.00 95.00 77 VAL A O 1
ATOM 633 N N . ASP A 1 78 ? -2.170 -9.581 4.712 1.00 92.12 78 ASP A N 1
ATOM 634 C CA . ASP A 1 78 ? -0.968 -10.202 5.257 1.00 92.12 78 ASP A CA 1
ATOM 635 C C . ASP A 1 78 ? -1.268 -10.733 6.665 1.00 92.12 78 ASP A C 1
ATOM 637 O O . ASP A 1 78 ? -1.444 -9.966 7.613 1.00 92.12 78 ASP A O 1
ATOM 641 N N . SER A 1 79 ? -1.329 -12.058 6.804 1.00 88.06 79 SER A N 1
ATOM 642 C CA . SER A 1 79 ? -1.685 -12.729 8.055 1.00 88.06 79 SER A CA 1
ATOM 643 C C . SER A 1 79 ? -0.701 -12.452 9.191 1.00 88.06 79 SER A C 1
ATOM 645 O O . SER A 1 79 ? -1.114 -12.405 10.350 1.00 88.06 79 SER A O 1
ATOM 647 N 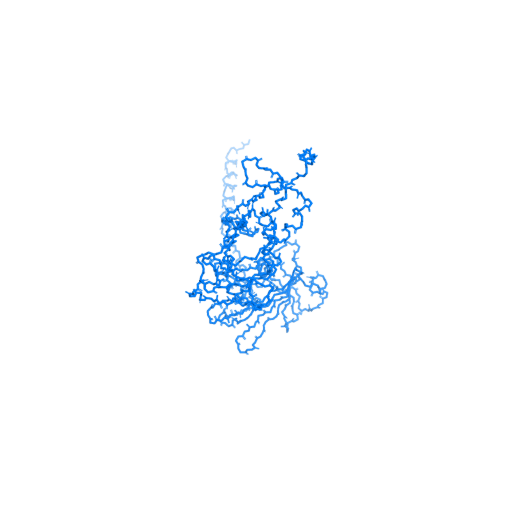N . ALA A 1 80 ? 0.585 -12.253 8.885 1.00 85.62 80 ALA A N 1
ATOM 648 C CA . ALA A 1 80 ? 1.593 -11.950 9.896 1.00 85.62 80 ALA A CA 1
ATOM 649 C C . ALA A 1 80 ? 1.392 -10.535 10.450 1.00 85.62 80 ALA A C 1
ATOM 651 O O . ALA A 1 80 ? 1.469 -10.327 11.660 1.00 85.62 80 ALA A O 1
ATOM 652 N N . ARG A 1 81 ? 1.057 -9.575 9.580 1.00 86.88 81 ARG A N 1
ATOM 653 C CA . ARG A 1 81 ? 0.735 -8.194 9.979 1.00 86.88 81 ARG A CA 1
ATOM 654 C C . ARG A 1 81 ? -0.653 -8.057 10.602 1.00 86.88 81 ARG A C 1
ATOM 656 O O . ARG A 1 81 ? -0.871 -7.158 11.409 1.00 86.88 81 ARG A O 1
ATOM 663 N N . TRP A 1 82 ? -1.585 -8.931 10.232 1.00 88.94 82 TRP A N 1
ATOM 664 C CA . TRP A 1 82 ? -2.942 -8.956 10.777 1.00 88.94 82 TRP A CA 1
ATOM 665 C C . TRP A 1 82 ? -3.021 -9.606 12.166 1.00 88.94 82 TRP A C 1
ATOM 667 O O . TRP A 1 82 ? -3.951 -9.345 12.936 1.00 88.94 82 TRP A O 1
ATOM 677 N N . GLY A 1 83 ? -2.034 -10.439 12.511 1.00 79.44 83 GLY A N 1
ATOM 678 C CA . GLY A 1 83 ? -1.894 -11.034 13.836 1.00 79.44 83 GLY A CA 1
ATOM 679 C C . GLY A 1 83 ? -1.920 -9.970 14.938 1.00 79.44 83 GLY A C 1
ATOM 680 O O . GLY A 1 83 ? -1.154 -9.014 14.920 1.00 79.44 83 GLY A O 1
ATOM 681 N N . GLY A 1 84 ? -2.833 -10.110 15.903 1.00 79.19 84 GLY A N 1
ATOM 682 C CA . GLY A 1 84 ? -3.000 -9.168 17.021 1.00 79.19 84 GLY A CA 1
ATOM 683 C C . GLY A 1 84 ? -4.019 -8.047 16.783 1.00 79.19 84 GLY A C 1
ATOM 684 O O . GLY A 1 84 ? -4.672 -7.630 17.738 1.00 79.19 84 GLY A O 1
ATOM 685 N N . ILE A 1 85 ? -4.268 -7.642 15.532 1.00 83.38 85 ILE A N 1
ATOM 686 C CA . ILE A 1 85 ? -5.347 -6.693 15.186 1.00 83.38 85 ILE A CA 1
ATOM 687 C C . ILE A 1 85 ? -6.706 -7.297 15.547 1.00 83.38 85 ILE A C 1
ATOM 689 O O . ILE A 1 85 ? -7.544 -6.649 16.168 1.00 83.38 85 ILE A O 1
ATOM 693 N N . ALA A 1 86 ? -6.874 -8.586 15.249 1.00 66.62 86 ALA A N 1
ATOM 694 C CA . ALA A 1 86 ? -8.015 -9.396 15.663 1.00 66.62 86 ALA A CA 1
ATOM 695 C C . ALA A 1 86 ? -8.332 -9.285 17.169 1.00 66.62 86 ALA A C 1
ATOM 697 O O . ALA A 1 86 ? -9.488 -9.123 17.554 1.00 66.62 86 ALA A O 1
ATOM 698 N N . VAL A 1 87 ? -7.303 -9.349 18.020 1.00 72.75 87 VAL A N 1
ATOM 699 C CA . VAL A 1 87 ? -7.457 -9.251 19.480 1.00 72.75 87 VAL A CA 1
ATOM 700 C C . VAL A 1 87 ? -7.777 -7.814 19.883 1.00 72.75 87 VAL A C 1
ATOM 702 O O . VAL A 1 87 ? -8.689 -7.581 20.671 1.00 72.75 87 VAL A O 1
ATOM 705 N N . LEU A 1 88 ? -7.081 -6.840 19.302 1.00 82.06 88 LEU A N 1
ATOM 706 C CA . LEU A 1 88 ? -7.288 -5.420 19.572 1.00 82.06 88 LEU A CA 1
ATOM 707 C C . LEU A 1 88 ? -8.728 -4.951 19.280 1.00 82.06 88 LEU A C 1
ATOM 709 O O . LEU A 1 88 ? -9.273 -4.106 19.991 1.00 82.06 88 LEU A O 1
ATOM 713 N N . LEU A 1 89 ? -9.359 -5.520 18.253 1.00 77.62 89 LEU A N 1
ATOM 714 C CA . LEU A 1 89 ? -10.736 -5.217 17.859 1.00 77.62 89 LEU A CA 1
ATOM 715 C C . LEU A 1 89 ? -11.795 -5.832 18.781 1.00 77.62 89 LEU A C 1
ATOM 717 O O . LEU A 1 89 ? -12.951 -5.427 18.721 1.00 77.62 89 LEU A O 1
ATOM 721 N N . SER A 1 90 ? -11.427 -6.790 19.636 1.00 73.25 90 SER A N 1
ATOM 722 C CA . SER A 1 90 ? -12.370 -7.412 20.577 1.00 73.25 90 SER A CA 1
ATOM 723 C C . SER A 1 90 ? -12.752 -6.492 21.749 1.00 73.25 90 SER A C 1
ATOM 725 O O . SER A 1 90 ? -13.739 -6.746 22.439 1.00 73.25 90 SER A O 1
ATOM 727 N N . GLY A 1 91 ? -12.029 -5.383 21.939 1.00 70.31 91 GLY A N 1
ATOM 728 C CA . GLY A 1 91 ? -12.395 -4.336 22.890 1.00 70.31 91 GLY A CA 1
ATOM 729 C C . GLY A 1 91 ? -11.185 -3.605 23.462 1.00 70.31 91 GLY A C 1
ATOM 730 O O . GLY A 1 91 ? -10.421 -4.215 24.215 1.00 70.31 91 GLY A O 1
ATOM 731 N N . PRO A 1 92 ? -10.998 -2.300 23.196 1.00 73.69 92 PRO A N 1
ATOM 732 C CA . PRO A 1 92 ? -10.032 -1.534 23.959 1.00 73.69 92 PRO A CA 1
ATOM 733 C C . PRO A 1 92 ? -10.514 -1.382 25.404 1.00 73.69 92 PRO A C 1
ATOM 735 O O . PRO A 1 92 ? -11.703 -1.168 25.673 1.00 73.69 92 PRO A O 1
ATOM 738 N N . LYS A 1 93 ? -9.580 -1.436 26.356 1.00 66.75 93 LYS A N 1
ATOM 739 C CA . LYS A 1 93 ? -9.872 -1.024 27.732 1.00 66.75 93 LYS A CA 1
ATOM 740 C C . LYS A 1 93 ? -10.203 0.477 27.723 1.00 66.75 93 LYS A C 1
ATOM 742 O O . LYS A 1 93 ? -9.418 1.277 27.210 1.00 66.75 93 LYS A O 1
ATOM 747 N N . SER A 1 94 ? -11.363 0.863 28.259 1.00 63.91 94 SER A N 1
ATOM 748 C CA . SER A 1 94 ? -11.713 2.273 28.466 1.00 63.91 94 SER A CA 1
ATOM 749 C C . SER A 1 94 ? -11.095 2.709 29.779 1.00 63.91 94 SER A C 1
ATOM 751 O O . SER A 1 94 ? -11.492 2.242 30.843 1.00 63.91 94 SER A O 1
ATOM 753 N N . ARG A 1 95 ? -10.167 3.658 29.732 1.00 61.81 95 ARG A N 1
ATOM 754 C CA . ARG A 1 95 ? -9.494 4.123 30.944 1.00 61.81 95 ARG A CA 1
ATOM 755 C C . ARG A 1 95 ? -10.455 4.822 31.898 1.00 61.81 95 ARG A C 1
ATOM 757 O O . ARG A 1 95 ? -10.302 4.678 33.107 1.00 61.81 95 ARG A O 1
ATOM 764 N N . ARG A 1 96 ? -11.425 5.585 31.373 1.00 72.44 96 ARG A N 1
ATOM 765 C CA . ARG A 1 96 ? -12.356 6.391 32.179 1.00 72.44 96 ARG A CA 1
ATOM 766 C C . ARG A 1 96 ? -13.485 7.003 31.335 1.00 72.44 96 ARG A C 1
ATOM 768 O O . ARG A 1 96 ? -13.251 7.386 30.190 1.00 72.44 96 ARG A O 1
ATOM 775 N N . ILE A 1 97 ? -14.664 7.188 31.937 1.00 75.06 97 ILE A N 1
ATOM 776 C CA . ILE A 1 97 ? -15.702 8.110 31.439 1.00 75.06 97 ILE A CA 1
ATOM 777 C C . ILE A 1 97 ? -15.286 9.542 31.795 1.00 75.06 97 ILE A C 1
ATOM 779 O O . ILE A 1 97 ? -15.104 9.863 32.972 1.00 75.06 97 ILE A O 1
ATOM 783 N N . LEU A 1 98 ? -15.102 10.392 30.788 1.00 77.94 98 LEU A N 1
ATOM 784 C CA . LEU A 1 98 ? -14.673 11.777 30.971 1.00 77.94 98 LEU A CA 1
ATOM 785 C C . LEU A 1 98 ? -15.851 12.729 31.185 1.00 77.94 98 LEU A C 1
ATOM 787 O O . LEU A 1 98 ? -15.780 13.595 32.052 1.00 77.94 98 LEU A O 1
ATOM 791 N N . SER A 1 99 ? -16.903 12.567 30.385 1.00 76.81 99 SER A N 1
ATOM 792 C CA . SER A 1 99 ? -18.115 13.384 30.430 1.00 76.81 99 SER A CA 1
ATOM 793 C C . SER A 1 99 ? -19.336 12.493 30.261 1.00 76.81 99 SER A C 1
ATOM 795 O O . SER A 1 99 ? -19.295 11.530 29.492 1.00 76.81 99 SER A O 1
ATOM 797 N N . GLU A 1 100 ? -20.419 12.824 30.961 1.00 75.69 100 GLU A N 1
ATOM 798 C CA . GLU A 1 100 ? -21.713 12.146 30.823 1.00 75.69 100 GLU A CA 1
ATOM 799 C C . GLU A 1 100 ? -22.595 12.758 29.720 1.00 75.69 100 GLU A C 1
ATOM 801 O O . GLU A 1 100 ? -23.624 12.182 29.365 1.00 75.69 100 GLU A O 1
ATOM 806 N N . THR A 1 101 ? -22.182 13.898 29.153 1.00 73.50 101 THR A N 1
ATOM 807 C CA . THR A 1 101 ? -22.893 14.632 28.097 1.00 73.50 101 THR A CA 1
ATOM 808 C C . THR A 1 101 ? -21.988 14.917 26.892 1.00 73.50 101 THR A C 1
ATOM 810 O O . THR A 1 101 ? -20.764 15.009 27.020 1.00 73.50 101 THR A O 1
ATOM 813 N N . GLN A 1 102 ? -22.598 15.101 25.714 1.00 79.44 102 GLN A N 1
ATOM 814 C CA . GLN A 1 102 ? -21.920 15.462 24.456 1.00 79.44 102 GLN A CA 1
ATOM 815 C C . GLN A 1 102 ? -21.786 16.986 24.277 1.00 79.44 102 GLN A C 1
ATOM 817 O O . GLN A 1 102 ? -22.043 17.526 23.202 1.00 79.44 102 GLN A O 1
ATOM 822 N N . GLU A 1 103 ? -21.432 17.700 25.340 1.00 81.12 103 GLU A N 1
ATOM 823 C CA . GLU A 1 103 ? -21.179 19.141 25.272 1.00 81.12 103 GLU A CA 1
ATOM 824 C C . GLU A 1 103 ? -19.718 19.418 24.891 1.00 81.12 103 GLU A C 1
ATOM 826 O O . GLU A 1 103 ? -18.818 18.671 25.274 1.00 81.12 103 GLU A O 1
ATOM 831 N N . ASN A 1 104 ? -19.483 20.510 24.155 1.00 86.19 104 ASN A N 1
ATOM 832 C CA . ASN A 1 104 ? -18.148 20.991 23.771 1.00 86.19 104 ASN A CA 1
ATOM 833 C C . ASN A 1 104 ? -17.282 19.945 23.034 1.00 86.19 104 ASN A C 1
ATOM 835 O O . ASN A 1 104 ? -16.118 19.725 23.370 1.00 86.19 104 ASN A O 1
ATOM 839 N N . LEU A 1 105 ? -17.859 19.262 22.035 1.00 90.19 105 LEU A N 1
ATOM 840 C CA . LEU A 1 105 ? -17.167 18.231 21.242 1.00 90.19 105 LEU A CA 1
ATOM 841 C C . LEU A 1 105 ? -15.893 18.741 20.553 1.00 90.19 105 LEU A C 1
ATOM 843 O O . LEU A 1 105 ? -14.948 17.975 20.360 1.00 90.19 105 LEU A O 1
ATOM 847 N N . ASP A 1 106 ? -15.862 20.026 20.221 1.00 92.50 106 ASP A N 1
ATOM 848 C CA . ASP A 1 106 ? -14.723 20.754 19.668 1.00 92.50 106 ASP A CA 1
ATOM 849 C C . ASP A 1 106 ? -13.499 20.730 20.594 1.00 92.50 106 ASP A C 1
ATOM 851 O O . ASP A 1 106 ? -12.384 20.491 20.128 1.00 92.50 106 ASP A O 1
ATOM 855 N N . LEU A 1 107 ? -13.690 20.849 21.916 1.00 90.69 107 LEU A N 1
ATOM 856 C CA . LEU A 1 107 ? -12.595 20.777 22.901 1.00 90.69 107 LEU A CA 1
ATOM 857 C C . LEU A 1 107 ? -11.866 19.429 22.892 1.00 90.69 107 LEU A C 1
ATOM 859 O O . LEU A 1 107 ? -10.727 19.328 23.346 1.00 90.69 107 LEU A O 1
ATOM 863 N N . TYR A 1 108 ? -12.529 18.392 22.390 1.00 92.94 108 TYR A N 1
ATOM 864 C CA . TYR A 1 108 ? -12.017 17.029 22.321 1.00 92.94 108 TYR A CA 1
ATOM 865 C C . TYR A 1 108 ? -11.629 16.622 20.890 1.00 92.94 108 TYR A C 1
ATOM 867 O O . TYR A 1 108 ? -11.166 15.498 20.669 1.00 92.94 108 TYR A O 1
ATOM 875 N N . GLY A 1 109 ? -11.835 17.511 19.910 1.00 92.75 109 GLY A N 1
ATOM 876 C CA . GLY A 1 109 ? -11.706 17.231 18.479 1.00 92.75 109 GLY A CA 1
ATOM 877 C C . GLY A 1 109 ? -12.637 16.122 17.991 1.00 92.75 109 GLY A C 1
ATOM 878 O O . GLY A 1 109 ? -12.253 15.328 17.140 1.00 92.75 109 GLY A O 1
ATOM 879 N N . LEU A 1 110 ? -13.827 16.001 18.583 1.00 93.81 110 LEU A N 1
ATOM 880 C CA . LEU A 1 110 ? -14.850 15.024 18.195 1.00 93.81 110 LEU A CA 1
ATOM 881 C C . LEU A 1 110 ? -15.814 15.576 17.129 1.00 93.81 110 LEU A C 1
ATOM 883 O O . LEU A 1 110 ? -16.523 14.800 16.488 1.00 93.81 110 LEU A O 1
ATOM 887 N N . ASP A 1 111 ? -15.818 16.892 16.911 1.00 92.44 111 ASP A N 1
ATOM 888 C CA . ASP A 1 111 ? -16.477 17.567 15.786 1.00 92.44 111 ASP A CA 1
ATOM 889 C C . ASP A 1 111 ? -15.725 17.327 14.460 1.00 92.44 111 ASP A C 1
ATOM 891 O O . ASP A 1 111 ? -16.339 17.066 13.423 1.00 92.44 111 ASP A O 1
ATOM 895 N N . GLN A 1 112 ? -14.391 17.329 14.522 1.00 92.56 112 GLN A N 1
ATOM 896 C CA . GLN A 1 112 ? -13.458 17.000 13.445 1.00 92.56 112 GLN A CA 1
ATOM 897 C C . GLN A 1 112 ? -12.610 15.790 13.854 1.00 92.56 112 GLN A C 1
ATOM 899 O O . GLN A 1 112 ? -11.449 15.937 14.245 1.00 92.56 112 GLN A O 1
ATOM 904 N N . PRO A 1 113 ? -13.195 14.582 13.806 1.00 95.06 113 PRO A N 1
ATOM 905 C CA . PRO A 1 113 ? -12.561 13.403 14.366 1.00 95.06 113 PRO A CA 1
ATOM 906 C C . PRO A 1 113 ? -11.306 12.997 13.601 1.00 95.06 113 PRO A C 1
ATOM 908 O O . PRO A 1 113 ? -11.270 13.037 12.371 1.00 95.06 113 PRO A O 1
ATOM 911 N N . SER A 1 114 ? -10.310 12.519 14.346 1.00 94.31 114 SER A N 1
ATOM 912 C CA . SER A 1 114 ? -9.082 11.943 13.793 1.00 94.31 114 SER A CA 1
ATOM 913 C C . SER A 1 114 ? -9.332 10.588 13.124 1.00 94.31 114 SER A C 1
ATOM 915 O O . SER A 1 114 ? -8.659 10.239 12.157 1.00 94.31 114 SER A O 1
ATOM 917 N N . ALA A 1 115 ? -10.320 9.836 13.618 1.00 95.62 115 ALA A N 1
ATOM 918 C CA . ALA A 1 115 ? -10.711 8.543 13.076 1.00 95.62 115 ALA A CA 1
ATOM 919 C C . ALA A 1 115 ? -12.208 8.264 13.272 1.00 95.62 115 ALA A C 1
ATOM 921 O O . ALA A 1 115 ? -12.803 8.598 14.299 1.00 95.62 115 ALA A O 1
ATOM 922 N N . ARG A 1 116 ? -12.810 7.562 12.312 1.00 96.31 116 ARG A N 1
ATOM 923 C CA . ARG A 1 116 ? -14.118 6.908 12.444 1.00 96.31 116 ARG A CA 1
ATOM 924 C C . ARG A 1 116 ? -13.959 5.423 12.167 1.00 96.31 116 ARG A C 1
ATOM 926 O O . ARG A 1 116 ? -13.357 5.037 11.168 1.00 96.31 116 ARG A O 1
ATOM 933 N N . ILE A 1 117 ? -14.499 4.607 13.060 1.00 94.88 117 ILE A N 1
ATOM 934 C CA . ILE A 1 117 ? -14.333 3.157 13.069 1.00 94.88 117 ILE A CA 1
ATOM 935 C C . ILE A 1 117 ? -15.722 2.535 13.110 1.00 94.88 117 ILE A C 1
ATOM 937 O O . ILE A 1 117 ? -16.530 2.865 13.973 1.00 94.88 117 ILE A O 1
ATOM 941 N N . GLY A 1 118 ? -15.993 1.634 12.178 1.00 94.50 118 GLY A N 1
ATOM 942 C CA . GLY A 1 118 ? -17.219 0.850 12.118 1.00 94.50 118 GLY A CA 1
ATOM 943 C C . GLY A 1 118 ? -16.884 -0.632 12.162 1.00 94.50 118 GLY A C 1
ATOM 944 O O . GLY A 1 118 ? -16.007 -1.088 11.431 1.00 94.50 118 GLY A O 1
ATOM 945 N N . LEU A 1 119 ? -17.578 -1.376 13.015 1.00 94.12 119 LEU A N 1
ATOM 946 C CA . LEU A 1 119 ? -17.494 -2.828 13.107 1.00 94.12 119 LEU A CA 1
ATOM 947 C C . LEU A 1 119 ? -18.856 -3.412 12.737 1.00 94.12 119 LEU A C 1
ATOM 949 O O . LEU A 1 119 ? -19.859 -3.117 13.392 1.00 94.12 119 LEU A O 1
ATOM 953 N N . GLY A 1 120 ? -18.893 -4.231 11.690 1.00 94.81 120 GLY A N 1
ATOM 954 C CA . GLY A 1 120 ? -20.047 -5.057 11.358 1.00 94.81 120 GLY A CA 1
ATOM 955 C C . GLY A 1 120 ? -19.955 -6.389 12.087 1.00 94.81 120 GLY A C 1
ATOM 956 O O . GLY A 1 120 ? -18.903 -7.032 12.078 1.00 94.81 120 GLY A O 1
ATOM 957 N N . LEU A 1 121 ? -21.048 -6.786 12.733 1.00 94.19 121 LEU A N 1
ATOM 958 C CA . LEU A 1 121 ? -21.110 -7.984 13.558 1.00 94.19 121 LEU A CA 1
ATOM 959 C C . LEU A 1 121 ? -22.202 -8.943 13.081 1.00 94.19 121 LEU A C 1
ATOM 961 O O . LEU A 1 121 ? -23.233 -8.518 12.545 1.00 94.19 121 LEU A O 1
ATOM 965 N N . LYS A 1 122 ? -22.037 -10.222 13.437 1.00 93.75 122 LYS A N 1
ATOM 966 C CA . LYS A 1 122 ? -23.059 -11.262 13.277 1.00 93.75 122 LYS A CA 1
ATOM 967 C C . LYS A 1 122 ? -24.431 -10.800 13.760 1.00 93.75 122 LYS A C 1
ATOM 969 O O . LYS A 1 122 ? -24.575 -10.180 14.825 1.00 93.75 122 LYS A O 1
ATOM 974 N N . GLY A 1 123 ? -25.453 -11.173 12.994 1.00 92.50 123 GLY A N 1
ATOM 975 C CA . GLY A 1 123 ? -26.839 -10.794 13.264 1.00 92.50 123 GLY A CA 1
ATOM 976 C C . GLY A 1 123 ? -27.155 -9.347 12.879 1.00 92.50 123 GLY A C 1
ATOM 977 O O . GLY A 1 123 ? -28.059 -8.757 13.464 1.00 92.50 123 GLY A O 1
ATOM 978 N N . ASN A 1 124 ? -26.411 -8.774 11.923 1.00 90.25 124 ASN A N 1
ATOM 979 C CA . ASN A 1 124 ? -26.605 -7.414 11.405 1.00 90.25 124 ASN A CA 1
ATOM 980 C C . ASN A 1 124 ? -26.487 -6.317 12.485 1.00 90.25 124 ASN A C 1
ATOM 982 O O . ASN A 1 124 ? -27.084 -5.245 12.376 1.00 90.25 124 ASN A O 1
ATOM 986 N N . ARG A 1 125 ? -25.720 -6.593 13.546 1.00 93.62 125 ARG A N 1
ATOM 987 C CA . ARG A 1 125 ? -25.390 -5.618 14.591 1.00 93.62 125 ARG A CA 1
ATOM 988 C C . ARG A 1 125 ? -24.203 -4.773 14.137 1.00 93.62 125 ARG A C 1
ATOM 990 O O . ARG A 1 125 ? -23.399 -5.209 13.313 1.00 93.62 125 ARG A O 1
ATOM 997 N N . ARG A 1 126 ? -24.083 -3.562 14.681 1.00 94.25 126 ARG A N 1
ATOM 998 C CA . ARG A 1 126 ? -22.995 -2.634 14.353 1.00 94.25 126 ARG A CA 1
ATOM 999 C C . ARG A 1 126 ? -22.488 -1.923 15.596 1.00 94.25 126 ARG A C 1
ATOM 1001 O O . ARG A 1 126 ? -23.272 -1.621 16.492 1.00 94.25 126 ARG A O 1
ATOM 1008 N N . VAL A 1 127 ? -21.191 -1.646 15.614 1.00 92.06 127 VAL A N 1
ATOM 1009 C CA . VAL A 1 127 ? -20.551 -0.752 16.583 1.00 92.06 127 VAL A CA 1
ATOM 1010 C C . VAL A 1 127 ? -19.859 0.351 15.803 1.00 92.06 127 VAL A C 1
ATOM 1012 O O . VAL A 1 127 ? -19.061 0.071 14.914 1.00 92.06 127 VAL A O 1
ATOM 1015 N N . GLU A 1 128 ? -20.168 1.599 16.134 1.00 94.75 128 GLU A N 1
ATOM 1016 C CA . GLU A 1 128 ? -19.548 2.771 15.523 1.00 94.75 128 GLU A CA 1
ATOM 1017 C C . GLU A 1 128 ? -18.854 3.592 16.606 1.00 94.75 128 GLU A C 1
ATOM 1019 O O . GLU A 1 128 ? -19.452 3.936 17.630 1.00 94.75 128 GLU A O 1
ATOM 1024 N N . VAL A 1 129 ? -17.579 3.888 16.374 1.00 93.88 129 VAL A N 1
ATOM 1025 C CA . VAL A 1 129 ? -16.709 4.631 17.279 1.00 93.88 129 VAL A CA 1
ATOM 1026 C C . VAL A 1 129 ? -16.125 5.821 16.537 1.00 93.88 129 VAL A C 1
ATOM 1028 O O . VAL A 1 129 ? -15.619 5.699 15.422 1.00 93.88 129 VAL A O 1
ATOM 1031 N N . THR A 1 130 ? -16.169 6.979 17.178 1.00 95.50 130 THR A N 1
ATOM 1032 C CA . THR A 1 130 ? -15.506 8.197 16.711 1.00 95.50 130 THR A CA 1
ATOM 1033 C C . THR A 1 130 ? -14.353 8.507 17.651 1.00 95.50 130 THR A C 1
ATOM 1035 O O . THR A 1 130 ? -14.555 8.549 18.862 1.00 95.50 130 THR A O 1
ATOM 1038 N N . LEU A 1 131 ? -13.157 8.708 17.104 1.00 95.19 131 LEU A N 1
ATOM 1039 C CA . LEU A 1 131 ? -11.969 9.117 17.842 1.00 95.19 131 LEU A CA 1
ATOM 1040 C C . LEU A 1 131 ? -11.666 10.585 17.564 1.00 95.19 131 LEU A C 1
ATOM 1042 O O . LEU A 1 131 ? -11.578 11.005 16.412 1.00 95.19 131 LEU A O 1
ATOM 1046 N N . GLY A 1 132 ? -11.490 11.345 18.636 1.00 95.69 132 GLY A N 1
ATOM 1047 C CA . GLY A 1 132 ? -11.037 12.724 18.605 1.00 95.69 132 GLY A CA 1
ATOM 1048 C C . GLY A 1 132 ? -9.527 12.832 18.777 1.00 95.69 132 GLY A C 1
ATOM 1049 O O . GLY A 1 132 ? -8.762 11.920 18.434 1.00 95.69 132 GLY A O 1
ATOM 1050 N N . GLN A 1 133 ? -9.089 13.961 19.320 1.00 95.00 133 GLN A N 1
ATOM 1051 C CA . GLN A 1 133 ? -7.678 14.230 19.574 1.00 95.00 133 GLN A CA 1
ATOM 1052 C C . GLN A 1 133 ? -7.110 13.319 20.666 1.00 95.00 133 GLN A C 1
ATOM 1054 O O . GLN A 1 133 ? -7.837 12.733 21.478 1.00 95.00 133 GLN A O 1
ATOM 1059 N N . LYS A 1 134 ? -5.779 13.209 20.682 1.00 95.31 134 LYS A N 1
ATOM 1060 C CA . LYS A 1 134 ? -5.077 12.624 21.821 1.00 95.31 134 LYS A CA 1
ATOM 1061 C C . LYS A 1 134 ? -5.163 13.573 23.019 1.00 95.31 134 LYS A C 1
ATOM 1063 O O . LYS A 1 134 ? -5.180 14.790 22.854 1.00 95.31 134 LYS A O 1
ATOM 1068 N N . THR A 1 135 ? -5.199 13.016 24.223 1.00 93.44 135 THR A N 1
ATOM 1069 C CA . THR A 1 135 ? -5.055 13.773 25.469 1.00 93.44 135 THR A CA 1
ATOM 1070 C C . THR A 1 135 ? -3.706 14.506 25.493 1.00 93.44 135 THR A C 1
ATOM 1072 O O . THR A 1 135 ? -2.777 14.075 24.809 1.00 93.44 135 THR A O 1
ATOM 1075 N N . PRO A 1 136 ? -3.542 15.586 26.284 1.00 92.75 136 PRO A N 1
ATOM 1076 C CA . PRO A 1 136 ? -2.282 16.340 26.329 1.00 92.75 136 PRO A CA 1
ATOM 1077 C C . PRO A 1 136 ? -1.042 15.511 26.703 1.00 92.75 136 PRO A C 1
ATOM 1079 O O . PRO A 1 136 ? 0.065 15.845 26.295 1.00 92.75 136 PRO A O 1
ATOM 1082 N N . ASP A 1 137 ? -1.220 14.424 27.459 1.00 92.88 137 ASP A N 1
ATOM 1083 C CA . ASP A 1 137 ? -0.161 13.458 27.791 1.00 92.88 137 ASP A CA 1
ATOM 1084 C C . ASP A 1 137 ? 0.127 12.441 26.664 1.00 92.88 137 ASP A C 1
ATOM 1086 O O . ASP A 1 137 ? 1.051 11.638 26.770 1.00 92.88 137 ASP A O 1
ATOM 1090 N N . GLY A 1 138 ? -0.665 12.454 25.589 1.00 92.25 138 GLY A N 1
ATOM 1091 C CA . GLY A 1 138 ? -0.570 11.565 24.432 1.00 92.25 138 GLY A CA 1
ATOM 1092 C C . GLY A 1 138 ? -1.050 10.132 24.672 1.00 92.25 138 GLY A C 1
ATOM 1093 O O . GLY A 1 138 ? -1.031 9.317 23.745 1.00 92.25 138 GLY A O 1
ATOM 1094 N N . LEU A 1 139 ? -1.479 9.793 25.890 1.00 90.44 139 LEU A N 1
ATOM 1095 C CA . LEU A 1 139 ? -1.703 8.402 26.272 1.00 90.44 139 LEU A CA 1
ATOM 1096 C C . LEU A 1 139 ? -3.089 7.883 25.870 1.00 90.44 139 LEU A C 1
ATOM 1098 O O . LEU A 1 139 ? -3.259 6.671 25.762 1.00 90.44 139 LEU A O 1
ATOM 1102 N N . SER A 1 140 ? -4.081 8.754 25.682 1.00 92.31 140 SER A N 1
ATOM 1103 C CA . SER A 1 140 ? -5.453 8.359 25.333 1.00 92.31 140 SER A CA 1
ATOM 1104 C C . SER A 1 140 ? -5.975 9.173 24.154 1.00 92.31 140 SER A C 1
ATOM 1106 O O . SER A 1 140 ? -5.479 10.262 23.895 1.00 92.31 140 SER A O 1
ATOM 1108 N N . ASN A 1 141 ? -7.017 8.691 23.488 1.00 93.88 141 ASN A N 1
ATOM 1109 C CA . ASN A 1 141 ? -7.877 9.482 22.616 1.00 93.88 141 ASN A CA 1
ATOM 1110 C C . ASN A 1 141 ? -9.217 9.738 23.308 1.00 93.88 141 ASN A C 1
ATOM 1112 O O . ASN A 1 141 ? -9.761 8.850 23.975 1.00 93.88 141 ASN A O 1
ATOM 1116 N N . TYR A 1 142 ? -9.771 10.932 23.104 1.00 93.94 142 TYR A N 1
ATOM 1117 C CA . TYR A 1 142 ? -11.187 11.170 23.368 1.00 93.94 142 TYR A CA 1
ATOM 1118 C C . TYR A 1 142 ? -12.024 10.370 22.371 1.00 93.94 142 TYR A C 1
ATOM 1120 O O . TYR A 1 142 ? -11.662 10.267 21.199 1.00 93.94 142 TYR A O 1
ATOM 1128 N N . SER A 1 143 ? -13.127 9.780 22.820 1.00 93.75 143 SER A N 1
ATOM 1129 C CA . SER A 1 143 ? -13.912 8.879 21.982 1.00 93.75 143 SER A CA 1
ATOM 1130 C C . SER A 1 143 ? -15.404 8.920 22.285 1.00 93.75 143 SER A C 1
ATOM 1132 O O . SER A 1 143 ? -15.816 9.130 23.426 1.00 93.75 143 SER A O 1
ATOM 1134 N N . LEU A 1 144 ? -16.203 8.698 21.244 1.00 92.62 144 LEU A N 1
ATOM 1135 C CA . LEU A 1 144 ? -17.652 8.534 21.307 1.00 92.62 144 LEU A CA 1
ATOM 1136 C C . LEU A 1 144 ? -18.039 7.178 20.736 1.00 92.62 144 LEU A C 1
ATOM 1138 O O . LEU A 1 144 ? -17.467 6.735 19.738 1.00 92.62 144 LEU A O 1
ATOM 1142 N N . MET A 1 145 ? -19.059 6.567 21.329 1.00 91.00 145 MET A N 1
ATOM 1143 C CA . MET A 1 145 ? -19.736 5.406 20.765 1.00 91.00 145 MET A CA 1
ATOM 1144 C C . MET A 1 145 ? -21.134 5.803 20.306 1.00 91.00 145 MET A C 1
ATOM 1146 O O . MET A 1 145 ? -21.861 6.480 21.034 1.00 91.00 145 MET A O 1
ATOM 1150 N N . ALA A 1 146 ? -21.527 5.372 19.110 1.00 91.12 146 ALA A N 1
ATOM 1151 C CA . ALA A 1 146 ? -22.873 5.630 18.617 1.00 91.12 146 ALA A CA 1
ATOM 1152 C C . ALA A 1 146 ? -23.932 5.077 19.585 1.00 91.12 146 ALA A C 1
ATOM 1154 O O . ALA A 1 146 ? -23.829 3.954 20.077 1.00 91.12 146 ALA A O 1
ATOM 1155 N N . GLY A 1 147 ? -24.952 5.891 19.864 1.00 86.31 147 GLY A N 1
ATOM 1156 C CA . GLY A 1 147 ? -26.015 5.561 20.816 1.00 86.31 147 GLY A CA 1
ATOM 1157 C C . GLY A 1 147 ? -25.676 5.817 22.288 1.00 86.31 147 GLY A C 1
ATOM 1158 O O . GLY A 1 147 ? -26.540 5.596 23.132 1.00 86.31 147 GLY A O 1
ATOM 1159 N N . GLN A 1 148 ? -24.472 6.308 22.610 1.00 85.81 148 GLN A N 1
ATOM 1160 C CA . GLN A 1 148 ? -24.071 6.651 23.977 1.00 85.81 148 GLN A CA 1
ATOM 1161 C C . GLN A 1 148 ? -23.764 8.155 24.116 1.00 85.81 148 GLN A C 1
ATOM 1163 O O . GLN A 1 148 ? -23.027 8.709 23.295 1.00 85.81 148 GLN A O 1
ATOM 1168 N N . PRO A 1 149 ? -24.310 8.848 25.134 1.00 82.94 149 PRO A N 1
ATOM 1169 C CA . PRO A 1 149 ? -24.037 10.270 25.351 1.00 82.94 149 PRO A CA 1
ATOM 1170 C C . PRO A 1 149 ? -22.661 10.544 25.978 1.00 82.94 149 PRO A C 1
ATOM 1172 O O . PRO A 1 149 ? -22.215 11.688 25.975 1.00 82.94 149 PRO A O 1
ATOM 1175 N N . GLN A 1 150 ? -21.992 9.527 26.523 1.00 87.00 150 GLN A N 1
ATOM 1176 C CA . GLN A 1 150 ? -20.745 9.705 27.256 1.00 87.00 150 GLN A CA 1
ATOM 1177 C C . GLN A 1 150 ? -19.529 9.847 26.334 1.00 87.00 150 GLN A C 1
ATOM 1179 O O . GLN A 1 150 ? -19.427 9.183 25.300 1.00 87.00 150 GLN A O 1
ATOM 1184 N N . ILE A 1 151 ? -18.565 10.660 26.769 1.00 89.94 151 ILE A N 1
ATOM 1185 C CA . ILE A 1 151 ? -17.228 10.746 26.173 1.00 89.94 151 ILE A CA 1
ATOM 1186 C C . ILE A 1 151 ? -16.282 9.862 26.979 1.00 89.94 151 ILE A C 1
ATOM 1188 O O . ILE A 1 151 ? -16.169 9.999 28.201 1.00 89.94 151 ILE A O 1
ATOM 1192 N N . PHE A 1 152 ? -15.563 8.985 26.289 1.00 89.38 152 PHE A N 1
ATOM 1193 C CA . PHE A 1 152 ? -14.660 8.009 26.887 1.00 89.38 152 PHE A CA 1
ATOM 1194 C C . PHE A 1 152 ? -13.206 8.321 26.550 1.00 89.38 152 PHE A C 1
ATOM 1196 O O . PHE A 1 152 ? -12.901 8.847 25.478 1.00 89.38 152 PHE A O 1
ATOM 1203 N N . LEU A 1 153 ? -12.300 7.942 27.450 1.00 90.38 153 LEU A N 1
ATOM 1204 C CA . LEU A 1 153 ? -10.868 7.887 27.172 1.00 90.38 153 LEU A CA 1
ATOM 1205 C C . LEU A 1 153 ? -10.470 6.461 26.802 1.00 90.38 153 LEU A C 1
ATOM 1207 O O . LEU A 1 153 ? -10.517 5.555 27.638 1.00 90.38 153 LEU A O 1
ATOM 1211 N N . VAL A 1 154 ? -10.043 6.280 25.559 1.00 89.81 154 VAL A N 1
ATOM 1212 C CA . VAL A 1 154 ? -9.532 5.008 25.038 1.00 89.81 154 VAL A CA 1
ATOM 1213 C C . VAL A 1 154 ? -8.023 5.113 24.873 1.00 89.81 154 VAL A C 1
ATOM 1215 O O . VAL A 1 154 ? -7.517 6.172 24.522 1.00 89.81 154 VAL A O 1
ATOM 1218 N N . ASP A 1 155 ? -7.294 4.036 25.153 1.00 89.50 155 ASP A N 1
ATOM 1219 C CA . ASP A 1 155 ? -5.842 3.987 24.961 1.00 89.50 155 ASP A CA 1
ATOM 1220 C C . ASP A 1 155 ? -5.444 4.409 23.536 1.00 89.50 155 ASP A C 1
ATOM 1222 O O . ASP A 1 155 ? -6.008 3.908 22.559 1.00 89.50 155 ASP A O 1
ATOM 1226 N N . SER A 1 156 ? -4.480 5.326 23.405 1.00 90.81 156 SER A N 1
ATOM 1227 C CA . SER A 1 156 ? -4.119 5.877 22.097 1.00 90.81 156 SER A CA 1
ATOM 1228 C C . SER A 1 156 ? -3.497 4.844 21.158 1.00 90.81 156 SER A C 1
ATOM 1230 O O . SER A 1 156 ? -3.645 4.964 19.942 1.00 90.81 156 SER A O 1
ATOM 1232 N N . SER A 1 157 ? -2.905 3.768 21.692 1.00 88.75 157 SER A N 1
ATOM 1233 C CA . SER A 1 157 ? -2.380 2.669 20.875 1.00 88.75 157 SER A CA 1
ATOM 1234 C C . SER A 1 157 ? -3.470 1.967 20.062 1.00 88.75 157 SER A C 1
ATOM 1236 O O . SER A 1 157 ? -3.198 1.504 18.954 1.00 88.75 157 SER A O 1
ATOM 1238 N N . TRP A 1 158 ? -4.711 1.931 20.565 1.00 89.00 158 TRP A N 1
ATOM 1239 C CA . TRP A 1 158 ? -5.846 1.365 19.839 1.00 89.00 158 TRP A CA 1
ATOM 1240 C C . TRP A 1 158 ? -6.156 2.183 18.583 1.00 89.00 158 TRP A C 1
ATOM 1242 O O . TRP A 1 158 ? -6.216 1.632 17.484 1.00 89.00 158 TRP A O 1
ATOM 1252 N N . GLY A 1 159 ? -6.274 3.506 18.738 1.00 90.06 159 GLY A N 1
ATOM 1253 C CA . GLY A 1 159 ? -6.469 4.427 17.620 1.00 90.06 159 GLY A CA 1
ATOM 1254 C C . GLY A 1 159 ? -5.306 4.394 16.631 1.00 90.06 159 GLY A C 1
ATOM 1255 O O . GLY A 1 159 ? -5.533 4.320 15.427 1.00 90.06 159 GLY A O 1
ATOM 1256 N N . ASP A 1 160 ? -4.068 4.353 17.130 1.00 90.81 160 ASP A N 1
ATOM 1257 C CA . ASP A 1 160 ? -2.866 4.326 16.294 1.00 90.81 160 ASP A CA 1
ATOM 1258 C C . ASP A 1 160 ? -2.783 3.059 15.432 1.00 90.81 160 ASP A C 1
ATOM 1260 O O . ASP A 1 160 ? -2.456 3.138 14.250 1.00 90.81 160 ASP A O 1
ATOM 1264 N N . VAL A 1 161 ? -3.073 1.878 15.991 1.00 89.94 161 VAL A N 1
ATOM 1265 C CA . VAL A 1 161 ? -3.067 0.622 15.218 1.00 89.94 161 VAL A CA 1
ATOM 1266 C C . VAL A 1 161 ? -4.139 0.648 14.130 1.00 89.94 161 VAL A C 1
ATOM 1268 O O . VAL A 1 161 ? -3.864 0.244 13.001 1.00 89.94 161 VAL A O 1
ATOM 1271 N N . LEU A 1 162 ? -5.342 1.135 14.443 1.00 90.56 162 LEU A N 1
ATOM 1272 C CA . LEU A 1 162 ? -6.428 1.209 13.467 1.00 90.56 162 LEU A CA 1
ATOM 1273 C C . LEU A 1 162 ? -6.161 2.262 12.390 1.00 90.56 162 LEU A C 1
ATOM 1275 O O . LEU A 1 162 ? -6.380 1.987 11.217 1.00 90.56 162 LEU A O 1
ATOM 1279 N N . GLY A 1 163 ? -5.604 3.421 12.741 1.00 92.12 163 GLY A N 1
ATOM 1280 C CA . GLY A 1 163 ? -5.163 4.402 11.748 1.00 92.12 163 GLY A CA 1
ATOM 1281 C C . GLY A 1 163 ? -4.118 3.823 10.789 1.00 92.12 163 GLY A C 1
ATOM 1282 O O . GLY A 1 163 ? -4.215 4.008 9.575 1.00 92.12 163 GLY A O 1
ATOM 1283 N N . ARG A 1 164 ? -3.177 3.017 11.304 1.00 91.38 164 ARG A N 1
ATOM 1284 C CA . ARG A 1 164 ? -2.162 2.340 10.478 1.00 91.38 164 ARG A CA 1
ATOM 1285 C C . ARG A 1 164 ? -2.722 1.337 9.481 1.00 91.38 164 ARG A C 1
ATOM 1287 O O . ARG A 1 164 ? -2.085 1.110 8.463 1.00 91.38 164 ARG A O 1
ATOM 1294 N N . LEU A 1 165 ? -3.901 0.762 9.709 1.00 93.19 165 LEU A N 1
ATOM 1295 C CA . LEU A 1 165 ? -4.533 -0.094 8.699 1.00 93.19 165 LEU A CA 1
ATOM 1296 C C . LEU A 1 165 ? -4.875 0.664 7.409 1.00 93.19 165 LEU A C 1
ATOM 1298 O O . LEU A 1 165 ? -5.001 0.036 6.359 1.00 93.19 165 LEU A O 1
ATOM 1302 N N . VAL A 1 166 ? -5.010 1.991 7.487 1.00 94.31 166 VAL A N 1
ATOM 1303 C CA . VAL A 1 166 ? -5.248 2.867 6.337 1.00 94.31 166 VAL A CA 1
ATOM 1304 C C . VAL A 1 166 ? -3.937 3.410 5.769 1.00 94.31 166 VAL A C 1
ATOM 1306 O O . VAL A 1 166 ? -3.726 3.357 4.561 1.00 94.31 166 VAL A O 1
ATOM 1309 N N . THR A 1 167 ? -3.039 3.913 6.621 1.00 92.44 167 THR A N 1
ATOM 1310 C CA . THR A 1 167 ? -1.795 4.572 6.172 1.00 92.44 167 THR A CA 1
ATOM 1311 C C . THR A 1 167 ? -0.676 3.589 5.824 1.00 92.44 167 THR A C 1
ATOM 1313 O O . THR A 1 167 ? 0.165 3.867 4.973 1.00 92.44 167 THR A O 1
ATOM 1316 N N . GLU A 1 168 ? -0.686 2.400 6.425 1.00 92.38 168 GLU A N 1
ATOM 1317 C CA . GLU A 1 168 ? 0.233 1.297 6.153 1.00 92.38 168 GLU A CA 1
ATOM 1318 C C . GLU A 1 168 ? -0.565 -0.001 5.910 1.00 92.38 168 GLU A C 1
ATOM 1320 O O . GLU A 1 168 ? -0.470 -0.938 6.710 1.00 92.38 168 GLU A O 1
ATOM 1325 N N . PRO A 1 169 ? -1.348 -0.124 4.820 1.00 93.25 169 PRO A N 1
ATOM 1326 C CA . PRO A 1 169 ? -2.258 -1.254 4.653 1.00 93.25 169 PRO A CA 1
ATOM 1327 C C . PRO A 1 169 ? -1.539 -2.613 4.680 1.00 93.25 169 PRO A C 1
ATOM 1329 O O . PRO A 1 169 ? -0.430 -2.736 4.140 1.00 93.25 169 PRO A O 1
ATOM 1332 N N . PRO A 1 170 ? -2.136 -3.657 5.286 1.00 93.12 170 PRO A N 1
ATOM 1333 C CA . PRO A 1 170 ? -1.561 -4.997 5.388 1.00 93.12 170 PRO A CA 1
ATOM 1334 C C . PRO A 1 170 ? -1.712 -5.783 4.079 1.00 93.12 170 PRO A C 1
ATOM 1336 O O . PRO A 1 170 ? -2.296 -6.861 4.068 1.00 93.12 170 PRO A O 1
ATOM 1339 N N . TYR A 1 171 ? -1.223 -5.239 2.961 1.00 93.62 171 TYR A N 1
ATOM 1340 C CA . TYR A 1 171 ? -1.203 -5.969 1.694 1.00 93.62 171 TYR A CA 1
ATOM 1341 C C . TYR A 1 171 ? -0.324 -7.223 1.802 1.00 93.62 171 TYR A C 1
ATOM 1343 O O . TYR A 1 171 ? 0.718 -7.162 2.466 1.00 93.62 171 TYR A O 1
ATOM 1351 N N . PRO A 1 172 ? -0.700 -8.330 1.133 1.00 91.69 172 PRO A N 1
ATOM 1352 C CA . PRO A 1 172 ? 0.105 -9.542 1.077 1.00 91.69 172 PRO A CA 1
ATOM 1353 C C . PRO A 1 172 ? 1.518 -9.279 0.599 1.00 91.69 172 PRO A C 1
ATOM 1355 O O . PRO A 1 172 ? 1.764 -8.359 -0.180 1.00 91.69 172 PRO A O 1
ATOM 1358 N N . GLU A 1 173 ? 2.444 -10.155 0.983 1.00 89.06 173 GLU A N 1
ATOM 1359 C CA . GLU A 1 173 ? 3.846 -9.903 0.689 1.00 89.06 173 GLU A CA 1
ATOM 1360 C C . GLU A 1 173 ? 4.170 -9.773 -0.800 1.00 89.06 173 GLU A C 1
ATOM 1362 O O . GLU A 1 173 ? 4.981 -8.946 -1.204 1.00 89.06 173 GLU A O 1
ATOM 1367 N N . TRP A 1 174 ? 3.492 -10.560 -1.617 1.00 89.31 174 TRP A N 1
ATOM 1368 C CA . TRP A 1 174 ? 3.664 -10.562 -3.058 1.00 89.31 174 TRP A CA 1
ATOM 1369 C C . TRP A 1 174 ? 3.027 -9.351 -3.747 1.00 89.31 174 TRP A C 1
ATOM 1371 O O . TRP A 1 174 ? 3.376 -9.074 -4.885 1.00 89.31 174 TRP A O 1
ATOM 1381 N N . TYR A 1 175 ? 2.096 -8.632 -3.114 1.00 92.19 175 TYR A N 1
ATOM 1382 C CA . TYR A 1 175 ? 1.344 -7.579 -3.791 1.00 92.19 175 TYR A CA 1
ATOM 1383 C C . TYR A 1 175 ? 2.134 -6.268 -3.838 1.00 92.19 175 TYR A C 1
ATOM 1385 O O . TYR A 1 175 ? 2.408 -5.640 -2.812 1.00 92.19 175 TYR A O 1
ATOM 1393 N N . TYR A 1 176 ? 2.489 -5.837 -5.047 1.00 93.06 176 TYR A N 1
ATOM 1394 C CA . TYR A 1 176 ? 3.288 -4.637 -5.258 1.00 93.06 176 TYR A CA 1
ATOM 1395 C C . TYR A 1 176 ? 2.416 -3.377 -5.289 1.00 93.06 176 TYR A C 1
ATOM 1397 O O . TYR A 1 176 ? 1.918 -2.955 -6.332 1.00 93.06 176 TYR A O 1
ATOM 1405 N N . LYS A 1 177 ? 2.236 -2.785 -4.106 1.00 93.06 177 LYS A N 1
ATOM 1406 C CA . LYS A 1 177 ? 1.615 -1.472 -3.909 1.00 93.06 177 LYS A CA 1
ATOM 1407 C C . LYS A 1 177 ? 2.182 -0.829 -2.648 1.00 93.06 177 LYS A C 1
ATOM 1409 O O . LYS A 1 177 ? 1.794 -1.175 -1.531 1.00 93.06 177 LYS A O 1
ATOM 1414 N N . VAL A 1 178 ? 3.136 0.076 -2.821 1.00 93.75 178 VAL A N 1
ATOM 1415 C CA . VAL A 1 178 ? 3.871 0.731 -1.731 1.00 93.75 178 VAL A CA 1
ATOM 1416 C C . VAL A 1 178 ? 4.018 2.227 -2.009 1.00 93.75 178 VAL A C 1
ATOM 1418 O O . VAL A 1 178 ? 3.979 2.634 -3.165 1.00 93.75 178 VAL A O 1
ATOM 1421 N N . PRO A 1 179 ? 4.207 3.071 -0.984 1.00 93.62 179 PRO A N 1
ATOM 1422 C CA . PRO A 1 179 ? 4.606 4.452 -1.220 1.00 93.62 179 PRO A CA 1
ATOM 1423 C C . PRO A 1 179 ? 5.940 4.498 -1.979 1.00 93.62 179 PRO A C 1
ATOM 1425 O O . PRO A 1 179 ? 6.879 3.773 -1.628 1.00 93.62 179 PRO A O 1
ATOM 1428 N N . ALA A 1 180 ? 6.013 5.321 -3.025 1.00 95.44 180 ALA A N 1
ATOM 1429 C CA . ALA A 1 180 ? 7.160 5.384 -3.930 1.00 95.44 180 ALA A CA 1
ATOM 1430 C C . ALA A 1 180 ? 8.471 5.712 -3.200 1.00 95.44 180 ALA A C 1
ATOM 1432 O O . ALA A 1 180 ? 9.533 5.192 -3.537 1.00 95.44 180 ALA A O 1
ATOM 1433 N N . GLU A 1 181 ? 8.400 6.513 -2.137 1.00 94.38 181 GLU A N 1
ATOM 1434 C CA . GLU A 1 181 ? 9.549 6.899 -1.330 1.00 94.38 181 GLU A CA 1
ATOM 1435 C C . GLU A 1 181 ? 10.241 5.717 -0.642 1.00 94.38 181 GLU A C 1
ATOM 1437 O O . GLU A 1 181 ? 11.437 5.820 -0.347 1.00 94.38 181 GLU A O 1
ATOM 1442 N N . ARG A 1 182 ? 9.521 4.605 -0.417 1.00 95.56 182 ARG A N 1
ATOM 1443 C CA . ARG A 1 182 ? 10.085 3.380 0.163 1.00 95.56 182 ARG A CA 1
ATOM 1444 C C . ARG A 1 182 ? 10.812 2.512 -0.853 1.00 95.56 182 ARG A C 1
ATOM 1446 O O . ARG A 1 182 ? 11.502 1.580 -0.443 1.00 95.56 182 ARG A O 1
ATOM 1453 N N . VAL A 1 183 ? 10.649 2.757 -2.149 1.00 97.69 183 VAL A N 1
ATOM 1454 C CA . VAL A 1 183 ? 11.376 1.999 -3.165 1.00 97.69 183 VAL A CA 1
ATOM 1455 C C . VAL A 1 183 ? 12.833 2.432 -3.153 1.00 97.69 183 VAL A C 1
ATOM 1457 O O . VAL A 1 183 ? 13.142 3.623 -3.133 1.00 97.69 183 VAL A O 1
ATOM 1460 N N . ILE A 1 184 ? 13.720 1.444 -3.103 1.00 97.62 184 ILE A N 1
ATOM 1461 C CA . ILE A 1 184 ? 15.167 1.645 -2.976 1.00 97.62 184 ILE A CA 1
ATOM 1462 C C . ILE A 1 184 ? 15.954 1.042 -4.136 1.00 97.62 184 ILE A C 1
ATOM 1464 O O . ILE A 1 184 ? 17.134 1.337 -4.284 1.00 97.62 184 ILE A O 1
ATOM 1468 N N . PHE A 1 185 ? 15.316 0.194 -4.940 1.00 98.38 185 PHE A N 1
ATOM 1469 C CA . PHE A 1 185 ? 15.930 -0.427 -6.101 1.00 98.38 185 PHE A CA 1
ATOM 1470 C C . PHE A 1 185 ? 14.874 -0.721 -7.161 1.00 98.38 185 PHE A C 1
ATOM 1472 O O . PHE A 1 185 ? 13.777 -1.182 -6.830 1.00 98.38 185 PHE A O 1
ATOM 1479 N N . LEU A 1 186 ? 15.240 -0.498 -8.416 1.00 98.56 186 LEU A N 1
ATOM 1480 C CA . LEU A 1 186 ? 14.482 -0.882 -9.597 1.00 98.56 186 LEU A CA 1
ATOM 1481 C C . LEU A 1 186 ? 15.458 -1.466 -10.617 1.00 98.56 186 LEU A C 1
ATOM 1483 O O . LEU A 1 186 ? 16.393 -0.777 -11.005 1.00 98.56 186 LEU A O 1
ATOM 1487 N N . ALA A 1 187 ? 15.189 -2.663 -11.120 1.00 98.56 187 ALA A N 1
ATOM 1488 C CA . ALA A 1 187 ? 15.794 -3.172 -12.344 1.00 98.56 187 ALA A CA 1
ATOM 1489 C C . ALA A 1 187 ? 14.706 -3.489 -13.366 1.00 98.56 187 ALA A C 1
ATOM 1491 O O . ALA A 1 187 ? 13.658 -4.042 -13.026 1.00 98.56 187 ALA A O 1
ATOM 1492 N N . VAL A 1 188 ? 14.960 -3.127 -14.619 1.00 98.56 188 VAL A N 1
ATOM 1493 C CA . VAL A 1 188 ? 14.096 -3.438 -15.754 1.00 98.56 188 VAL A CA 1
ATOM 1494 C C . VAL A 1 188 ? 14.945 -4.137 -16.800 1.00 98.56 188 VAL A C 1
ATOM 1496 O O . VAL A 1 188 ? 15.846 -3.534 -17.382 1.00 98.56 188 VAL A O 1
ATOM 1499 N N . ASN A 1 189 ? 14.635 -5.402 -17.052 1.00 98.38 189 ASN A N 1
ATOM 1500 C CA . ASN A 1 189 ? 15.121 -6.122 -18.215 1.00 98.38 189 ASN A CA 1
ATOM 1501 C C . ASN A 1 189 ? 14.085 -5.988 -19.330 1.00 98.38 189 ASN A C 1
ATOM 1503 O O . ASN A 1 189 ? 12.917 -6.303 -19.111 1.00 98.38 189 ASN A O 1
ATOM 1507 N N . TYR A 1 190 ? 14.501 -5.515 -20.502 1.00 98.31 190 TYR A N 1
ATOM 1508 C CA . TYR A 1 190 ? 13.672 -5.459 -21.698 1.00 98.31 190 TYR A CA 1
ATOM 1509 C C . TYR A 1 190 ? 14.457 -5.938 -22.921 1.00 98.31 190 TYR A C 1
ATOM 1511 O O . TYR A 1 190 ? 15.527 -5.408 -23.229 1.00 98.31 190 TYR A O 1
ATOM 1519 N N . ASN A 1 191 ? 13.929 -6.939 -23.631 1.00 96.75 191 ASN A N 1
ATOM 1520 C CA . ASN A 1 191 ? 14.569 -7.580 -24.787 1.00 96.75 191 ASN A CA 1
ATOM 1521 C C . ASN A 1 191 ? 16.024 -8.009 -24.512 1.00 96.75 191 ASN A C 1
ATOM 1523 O O . ASN A 1 191 ? 16.914 -7.825 -25.344 1.00 96.75 191 ASN A O 1
ATOM 1527 N N . GLY A 1 192 ? 16.283 -8.544 -23.314 1.00 95.81 192 GLY A N 1
ATOM 1528 C CA . GLY A 1 192 ? 17.607 -9.002 -22.890 1.00 95.81 192 GLY A CA 1
ATOM 1529 C C . GLY A 1 192 ? 18.584 -7.891 -22.495 1.00 95.81 192 GLY A C 1
ATOM 1530 O O . GLY A 1 192 ? 19.699 -8.200 -22.085 1.00 95.81 192 GLY A O 1
ATOM 1531 N N . THR A 1 193 ? 18.186 -6.618 -22.580 1.00 98.00 193 THR A N 1
ATOM 1532 C CA . THR A 1 193 ? 18.967 -5.487 -22.059 1.00 98.00 193 THR A CA 1
ATOM 1533 C C . THR A 1 193 ? 18.437 -5.095 -20.690 1.00 98.00 193 THR A C 1
ATOM 1535 O O . THR A 1 193 ? 17.238 -4.887 -20.534 1.00 98.00 193 THR A O 1
ATOM 1538 N N . GLU A 1 194 ? 19.317 -4.968 -19.702 1.00 98.00 194 GLU A N 1
ATOM 1539 C CA . GLU A 1 194 ? 18.947 -4.547 -18.353 1.00 98.00 194 GLU A CA 1
ATOM 1540 C C . GLU A 1 194 ? 19.430 -3.128 -18.058 1.00 98.00 194 GLU A C 1
ATOM 1542 O O . GLU A 1 194 ? 20.552 -2.751 -18.400 1.00 98.00 194 GLU A O 1
ATOM 1547 N N . VAL A 1 195 ? 18.574 -2.353 -17.393 1.00 98.31 195 VAL A N 1
ATOM 1548 C CA . VAL A 1 195 ? 18.952 -1.128 -16.691 1.00 98.31 195 VAL A CA 1
ATOM 1549 C C . VAL A 1 195 ? 18.521 -1.257 -15.236 1.00 98.31 195 VAL A C 1
ATOM 1551 O O . VAL A 1 195 ? 17.416 -1.723 -14.951 1.00 98.31 195 VAL A O 1
ATOM 1554 N N . ALA A 1 196 ? 19.380 -0.836 -14.317 1.00 98.50 196 ALA A N 1
ATOM 1555 C CA . ALA A 1 196 ? 19.103 -0.879 -12.893 1.00 98.50 196 ALA A CA 1
ATOM 1556 C C . ALA A 1 196 ? 19.420 0.462 -12.230 1.00 98.50 196 ALA A C 1
ATOM 1558 O O . ALA A 1 196 ? 20.290 1.214 -12.676 1.00 98.50 196 ALA A O 1
ATOM 1559 N N . PHE A 1 197 ? 18.677 0.759 -11.171 1.00 98.56 197 PHE A N 1
ATOM 1560 C CA . PHE A 1 197 ? 18.737 1.996 -10.412 1.00 98.56 197 PHE A CA 1
ATOM 1561 C C . PHE A 1 197 ? 18.671 1.687 -8.924 1.00 98.56 197 PHE A C 1
ATOM 1563 O O . PHE A 1 197 ? 17.864 0.866 -8.481 1.00 98.56 197 PHE A O 1
ATOM 1570 N N . VAL A 1 198 ? 19.467 2.408 -8.146 1.00 98.31 198 VAL A N 1
ATOM 1571 C CA . VAL A 1 198 ? 19.533 2.288 -6.693 1.00 98.31 198 VAL A CA 1
ATOM 1572 C C . VAL A 1 198 ? 19.347 3.657 -6.048 1.00 98.31 198 VAL A C 1
ATOM 1574 O O . VAL A 1 198 ? 19.853 4.674 -6.526 1.00 98.31 198 VAL A O 1
ATOM 1577 N N . LYS A 1 199 ? 18.588 3.696 -4.952 1.00 97.19 199 LYS A N 1
ATOM 1578 C CA . LYS A 1 199 ? 18.373 4.905 -4.159 1.00 97.19 199 LYS A CA 1
ATOM 1579 C C . LYS A 1 199 ? 19.462 5.026 -3.101 1.00 97.19 199 LYS A C 1
ATOM 1581 O O . LYS A 1 199 ? 19.485 4.267 -2.132 1.00 97.19 199 LYS A O 1
ATOM 1586 N N . GLN A 1 200 ? 20.334 6.009 -3.275 1.00 94.06 200 GLN A N 1
ATOM 1587 C CA . GLN A 1 200 ? 21.352 6.399 -2.307 1.00 94.06 200 GLN A CA 1
ATOM 1588 C C . GLN A 1 200 ? 20.878 7.585 -1.457 1.00 94.06 200 GLN A C 1
ATOM 1590 O O . GLN A 1 200 ? 19.782 8.122 -1.628 1.00 94.06 200 GLN A O 1
ATOM 1595 N N . ARG A 1 201 ? 21.722 8.025 -0.516 1.00 90.69 201 ARG A N 1
ATOM 1596 C CA . ARG A 1 201 ? 21.452 9.225 0.299 1.00 90.69 201 ARG A CA 1
ATOM 1597 C C . ARG A 1 201 ? 21.410 10.514 -0.534 1.00 90.69 201 ARG A C 1
ATOM 1599 O O . ARG A 1 201 ? 20.678 11.427 -0.172 1.00 90.69 201 ARG A O 1
ATOM 1606 N N . SER A 1 202 ? 22.201 10.578 -1.604 1.00 90.00 202 SER A N 1
ATOM 1607 C CA . SER A 1 202 ? 22.302 11.682 -2.574 1.00 90.00 202 SER A CA 1
ATOM 1608 C C . SER A 1 202 ? 21.109 11.759 -3.531 1.00 90.00 202 SER A C 1
ATOM 1610 O O . SER A 1 202 ? 20.874 12.808 -4.128 1.00 90.00 202 SER A O 1
ATOM 1612 N N . GLY A 1 203 ? 20.359 10.667 -3.679 1.00 94.50 203 GLY A N 1
ATOM 1613 C CA . GLY A 1 203 ? 19.288 10.528 -4.657 1.00 94.50 203 GLY A CA 1
ATOM 1614 C C . GLY A 1 203 ? 19.392 9.209 -5.413 1.00 94.50 203 GLY A C 1
ATOM 1615 O O . GLY A 1 203 ? 20.027 8.260 -4.957 1.00 94.50 203 GLY A O 1
ATOM 1616 N N . TRP A 1 204 ? 18.725 9.146 -6.559 1.00 97.69 204 TRP A N 1
ATOM 1617 C CA . TRP A 1 204 ? 18.745 7.978 -7.429 1.00 97.69 204 TRP A CA 1
ATOM 1618 C C . TRP A 1 204 ? 19.967 7.982 -8.346 1.00 97.69 204 TRP A C 1
ATOM 1620 O O . TRP A 1 204 ? 20.308 8.994 -8.960 1.00 97.69 204 TRP A O 1
ATOM 1630 N N . GLU A 1 205 ? 20.603 6.825 -8.456 1.00 97.88 205 GLU A N 1
ATOM 1631 C CA . GLU A 1 205 ? 21.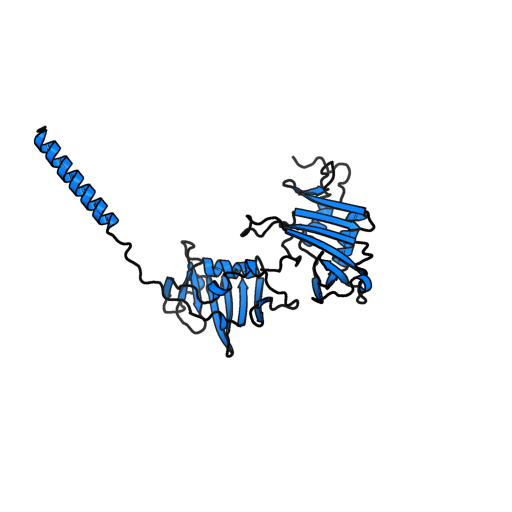774 6.582 -9.294 1.00 97.88 205 GLU A CA 1
ATOM 1632 C C . GLU A 1 205 ? 21.540 5.303 -10.107 1.00 97.88 205 GLU A C 1
ATOM 1634 O O . GLU A 1 205 ? 20.730 4.450 -9.736 1.00 97.88 205 GLU A O 1
ATOM 1639 N N . PHE A 1 206 ? 22.231 5.174 -11.234 1.00 98.19 206 PHE A N 1
ATOM 1640 C CA . PHE A 1 206 ? 22.338 3.911 -11.950 1.00 98.19 206 PHE A CA 1
ATOM 1641 C C . PHE A 1 206 ? 23.077 2.898 -11.069 1.00 98.19 206 PHE A C 1
ATOM 1643 O O . PHE A 1 206 ? 24.116 3.216 -10.490 1.00 98.19 206 PHE A O 1
ATOM 1650 N N . ASP A 1 207 ? 22.567 1.671 -11.000 1.00 97.56 207 ASP A N 1
ATOM 1651 C CA . ASP A 1 207 ? 23.283 0.550 -10.389 1.00 97.56 207 ASP A CA 1
ATOM 1652 C C . ASP A 1 207 ? 24.305 0.001 -11.396 1.00 97.56 207 ASP A C 1
ATOM 1654 O O . ASP A 1 207 ? 24.103 -1.009 -12.068 1.00 97.56 207 ASP A O 1
ATOM 1658 N N . ASN A 1 208 ? 25.375 0.769 -11.589 1.00 94.38 208 ASN A N 1
ATOM 1659 C CA . ASN A 1 208 ? 26.503 0.452 -12.455 1.00 94.38 208 ASN A CA 1
ATOM 1660 C C . ASN A 1 208 ? 27.831 0.718 -11.730 1.00 94.38 208 ASN A C 1
ATOM 1662 O O . ASN A 1 208 ? 27.856 1.236 -10.613 1.00 94.38 208 ASN A O 1
ATOM 1666 N N . ALA A 1 209 ? 28.950 0.356 -12.364 1.00 93.44 209 ALA A N 1
ATOM 1667 C CA . ALA A 1 209 ? 30.276 0.461 -11.754 1.00 93.44 209 ALA A CA 1
ATOM 1668 C C . ALA A 1 209 ? 30.644 1.900 -11.348 1.00 93.44 209 ALA A C 1
ATOM 1670 O O . ALA A 1 209 ? 31.383 2.102 -10.387 1.00 93.44 209 ALA A O 1
ATOM 1671 N N . GLU A 1 210 ? 30.131 2.891 -12.075 1.00 92.56 210 GLU A N 1
ATOM 1672 C CA . GLU A 1 210 ? 30.404 4.308 -11.858 1.00 92.56 210 GLU A CA 1
ATOM 1673 C C . GLU A 1 210 ? 29.407 4.996 -10.913 1.00 92.56 210 GLU A C 1
ATOM 1675 O O . GLU A 1 210 ? 29.615 6.165 -10.594 1.00 92.56 210 GLU A O 1
ATOM 1680 N N . SER A 1 211 ? 28.328 4.316 -10.500 1.00 93.19 211 SER A N 1
ATOM 1681 C CA . SER A 1 211 ? 27.228 4.883 -9.699 1.00 93.19 211 SER A CA 1
ATOM 1682 C C . SER A 1 211 ? 26.758 6.238 -10.242 1.00 93.19 211 SER A C 1
ATOM 1684 O O . SER A 1 211 ? 26.698 7.253 -9.550 1.00 93.19 211 SER A O 1
ATOM 1686 N N . THR A 1 212 ? 26.499 6.280 -11.551 1.00 95.00 212 THR A N 1
ATOM 1687 C CA . THR A 1 212 ? 26.191 7.540 -12.243 1.00 95.00 212 THR A CA 1
ATOM 1688 C C . THR A 1 212 ? 24.854 8.104 -11.744 1.00 95.00 212 THR A C 1
ATOM 1690 O O . THR A 1 212 ? 23.870 7.369 -11.736 1.00 95.00 212 THR A O 1
ATOM 1693 N N . PRO A 1 213 ? 24.744 9.394 -11.384 1.00 96.56 213 PRO A N 1
ATOM 1694 C CA . PRO A 1 213 ? 23.453 9.997 -11.052 1.00 96.56 213 PRO A CA 1
ATOM 1695 C C . PRO A 1 213 ? 22.479 9.966 -12.228 1.00 96.56 213 PRO A C 1
ATOM 1697 O O . PRO A 1 213 ? 22.887 10.117 -13.379 1.00 96.56 213 PRO A O 1
ATOM 1700 N N . VAL A 1 214 ? 21.184 9.818 -11.950 1.00 97.25 214 VAL A N 1
ATOM 1701 C CA . VAL A 1 214 ? 20.146 9.996 -12.977 1.00 97.25 214 VAL A CA 1
ATOM 1702 C C . VAL A 1 214 ? 19.933 11.482 -13.289 1.00 97.25 214 VAL A C 1
ATOM 1704 O O . VAL A 1 214 ? 20.160 12.360 -12.454 1.00 97.25 214 VAL A O 1
ATOM 1707 N N . ASP A 1 215 ? 19.446 11.789 -14.490 1.00 97.44 215 ASP A N 1
ATOM 1708 C CA . ASP A 1 215 ? 18.898 13.106 -14.813 1.00 97.44 215 ASP A CA 1
ATOM 1709 C C . ASP A 1 215 ? 17.677 13.369 -13.921 1.00 97.44 215 ASP A C 1
ATOM 1711 O O . ASP A 1 215 ? 16.634 12.725 -14.059 1.00 97.44 215 ASP A O 1
ATOM 1715 N N . GLN A 1 216 ? 17.811 14.319 -12.994 1.00 94.94 216 GLN A N 1
ATOM 1716 C CA . GLN A 1 216 ? 16.796 14.587 -11.975 1.00 94.94 216 GLN A CA 1
ATOM 1717 C C . GLN A 1 216 ? 15.454 15.034 -12.569 1.00 94.94 216 GLN A C 1
ATOM 1719 O O . GLN A 1 216 ? 14.401 14.656 -12.060 1.00 94.94 216 GLN A O 1
ATOM 1724 N N . ALA A 1 217 ? 15.467 15.810 -13.659 1.00 95.19 217 ALA A N 1
ATOM 1725 C CA . ALA A 1 217 ? 14.240 16.299 -14.282 1.00 95.19 217 ALA A CA 1
ATOM 1726 C C . ALA A 1 217 ? 13.471 15.161 -14.964 1.00 95.19 217 ALA A C 1
ATOM 1728 O O . ALA A 1 217 ? 12.244 15.099 -14.881 1.00 95.19 217 ALA A O 1
ATOM 1729 N N . ARG A 1 218 ? 14.188 14.235 -15.610 1.00 95.81 218 ARG A N 1
ATOM 1730 C CA . ARG A 1 218 ? 13.593 13.021 -16.184 1.00 95.81 218 ARG A CA 1
ATOM 1731 C C . ARG A 1 218 ? 13.114 12.069 -15.089 1.00 95.81 218 ARG A C 1
ATOM 1733 O O . ARG A 1 218 ? 12.028 11.507 -15.212 1.00 95.81 218 ARG A O 1
ATOM 1740 N N . TRP A 1 219 ? 13.890 11.914 -14.017 1.00 96.50 219 TRP A N 1
ATOM 1741 C CA . TRP A 1 219 ? 13.564 11.002 -12.923 1.00 96.50 219 TRP A CA 1
ATOM 1742 C C . TRP A 1 219 ? 12.362 11.451 -12.092 1.00 96.50 219 TRP A C 1
ATOM 1744 O O . TRP A 1 219 ? 11.575 10.610 -11.672 1.00 96.50 219 TRP A O 1
ATOM 1754 N N . ALA A 1 220 ? 12.138 12.758 -11.938 1.00 95.19 220 ALA A N 1
ATOM 1755 C CA . ALA A 1 220 ? 10.973 13.296 -11.230 1.00 95.19 220 ALA A CA 1
ATOM 1756 C C . ALA A 1 220 ? 9.619 12.843 -11.822 1.00 95.19 220 ALA A C 1
ATOM 1758 O O . ALA A 1 220 ? 8.605 12.861 -11.128 1.00 95.19 220 ALA A O 1
ATOM 1759 N N . VAL A 1 221 ? 9.590 12.418 -13.092 1.00 94.12 221 VAL A N 1
ATOM 1760 C CA . VAL A 1 221 ? 8.402 11.835 -13.744 1.00 94.12 221 VAL A CA 1
ATOM 1761 C C . VAL A 1 221 ? 8.250 10.342 -13.424 1.00 94.12 221 VAL A C 1
ATOM 1763 O O . VAL A 1 221 ? 7.138 9.823 -13.385 1.00 94.12 221 VAL A O 1
ATOM 1766 N N . VAL A 1 222 ? 9.368 9.651 -13.201 1.00 95.50 222 VAL A N 1
ATOM 1767 C CA . VAL A 1 222 ? 9.442 8.206 -12.943 1.00 95.50 222 VAL A CA 1
ATOM 1768 C C . VAL A 1 222 ? 9.176 7.907 -11.473 1.00 95.50 222 VAL A C 1
ATOM 1770 O O . VAL A 1 222 ? 8.404 7.005 -11.162 1.00 95.50 222 VAL A O 1
ATOM 1773 N N . GLU A 1 223 ? 9.788 8.679 -10.571 1.00 94.69 223 GLU A N 1
ATOM 1774 C CA . GLU A 1 223 ? 9.801 8.408 -9.134 1.00 94.69 223 GLU A CA 1
ATOM 1775 C C . GLU A 1 223 ? 8.401 8.203 -8.533 1.00 94.69 223 GLU A C 1
ATOM 1777 O O . GLU A 1 223 ? 8.209 7.186 -7.869 1.00 94.69 223 GLU A O 1
ATOM 1782 N N . PRO A 1 224 ? 7.380 9.040 -8.813 1.00 94.75 224 PRO A N 1
ATOM 1783 C CA . PRO A 1 224 ? 6.036 8.836 -8.264 1.00 94.75 224 PRO A CA 1
ATOM 1784 C C . PRO A 1 224 ? 5.377 7.509 -8.676 1.00 94.75 224 PRO A C 1
ATOM 1786 O O . PRO A 1 224 ? 4.472 7.033 -7.995 1.00 94.75 224 PRO A O 1
ATOM 1789 N N . LEU A 1 225 ? 5.821 6.906 -9.782 1.00 93.62 225 LEU A N 1
ATOM 1790 C CA . LEU A 1 225 ? 5.278 5.665 -10.343 1.00 93.62 225 LEU A CA 1
ATOM 1791 C C . LEU A 1 225 ? 6.033 4.414 -9.871 1.00 93.62 225 LEU A C 1
ATOM 1793 O O . LEU A 1 225 ? 5.634 3.293 -10.189 1.00 93.62 225 LEU A O 1
ATOM 1797 N N . LEU A 1 226 ? 7.096 4.582 -9.078 1.00 95.75 226 LEU A N 1
ATOM 1798 C CA . LEU A 1 226 ? 7.835 3.471 -8.477 1.00 95.75 226 LEU A CA 1
ATOM 1799 C C . LEU A 1 226 ? 7.054 2.781 -7.357 1.00 95.75 226 LEU A C 1
ATOM 1801 O O . LEU A 1 226 ? 7.454 1.716 -6.911 1.00 95.75 226 LEU A O 1
ATOM 1805 N N . GLY A 1 227 ? 5.938 3.339 -6.890 1.00 94.12 227 GLY A N 1
ATOM 1806 C CA . GLY A 1 227 ? 5.101 2.700 -5.869 1.00 94.12 227 GLY A CA 1
ATOM 1807 C C . GLY A 1 227 ? 4.371 1.431 -6.332 1.00 94.12 227 GLY A C 1
ATOM 1808 O O . GLY A 1 227 ? 3.786 0.716 -5.518 1.00 94.12 227 GLY A O 1
ATOM 1809 N N . GLY A 1 228 ? 4.406 1.146 -7.632 1.00 94.12 228 GLY A N 1
ATOM 1810 C CA . GLY A 1 228 ? 3.647 0.085 -8.281 1.00 94.12 228 GLY A CA 1
ATOM 1811 C C . GLY A 1 228 ? 2.818 0.631 -9.437 1.00 94.12 228 GLY A C 1
ATOM 1812 O O . GLY A 1 228 ? 2.697 1.851 -9.597 1.00 94.12 228 GLY A O 1
ATOM 1813 N N . PRO A 1 229 ? 2.250 -0.252 -10.268 1.00 93.56 229 PRO A N 1
ATOM 1814 C CA . PRO A 1 229 ? 1.384 0.184 -11.349 1.00 93.56 229 PRO A CA 1
ATOM 1815 C C . PRO A 1 229 ? 0.101 0.834 -10.798 1.00 93.56 229 PRO A C 1
ATOM 1817 O O . PRO A 1 229 ? -0.388 0.426 -9.738 1.00 93.56 229 PRO A O 1
ATOM 1820 N N . PRO A 1 230 ? -0.486 1.812 -11.513 1.00 90.69 230 PRO A N 1
ATOM 1821 C CA . PRO A 1 230 ? -1.754 2.436 -11.121 1.00 90.69 230 PRO A CA 1
ATOM 1822 C C . PRO A 1 230 ? -2.891 1.426 -10.879 1.00 90.69 230 PRO A C 1
ATOM 1824 O O . PRO A 1 230 ? -3.729 1.618 -9.997 1.00 90.69 230 PRO A O 1
ATOM 1827 N N . SER A 1 231 ? -2.895 0.333 -11.637 1.00 87.94 231 SER A N 1
ATOM 1828 C CA . SER A 1 231 ? -3.782 -0.812 -11.537 1.00 87.94 231 SER A CA 1
ATOM 1829 C C . SER A 1 231 ? -2.961 -2.103 -11.584 1.00 87.94 231 SER A C 1
ATOM 1831 O O . SER A 1 231 ? -2.298 -2.420 -12.571 1.00 87.94 231 SER A O 1
ATOM 1833 N N . LEU A 1 232 ? -3.051 -2.874 -10.499 1.00 92.19 232 LEU A N 1
ATOM 1834 C CA . LEU A 1 232 ? -2.575 -4.251 -10.406 1.00 92.19 232 LEU A CA 1
ATOM 1835 C C . LEU A 1 232 ? -3.765 -5.118 -10.015 1.00 92.19 232 LEU A C 1
ATOM 1837 O O . LEU A 1 232 ? -4.135 -5.138 -8.845 1.00 92.19 232 LEU A O 1
ATOM 1841 N N . ARG A 1 233 ? -4.387 -5.804 -10.976 1.00 93.75 233 ARG A N 1
ATOM 1842 C CA . ARG A 1 233 ? -5.575 -6.624 -10.680 1.00 93.75 233 ARG A CA 1
ATOM 1843 C C . ARG A 1 233 ? -5.279 -8.098 -10.712 1.00 93.75 233 ARG A C 1
ATOM 1845 O O . ARG A 1 233 ? -4.583 -8.535 -11.622 1.00 93.75 233 ARG A O 1
ATOM 1852 N N . VAL A 1 234 ? -5.844 -8.865 -9.785 1.00 94.50 234 VAL A N 1
ATOM 1853 C CA . VAL A 1 234 ? -5.749 -10.331 -9.827 1.00 94.50 234 VAL A CA 1
ATOM 1854 C C . VAL A 1 234 ? -6.815 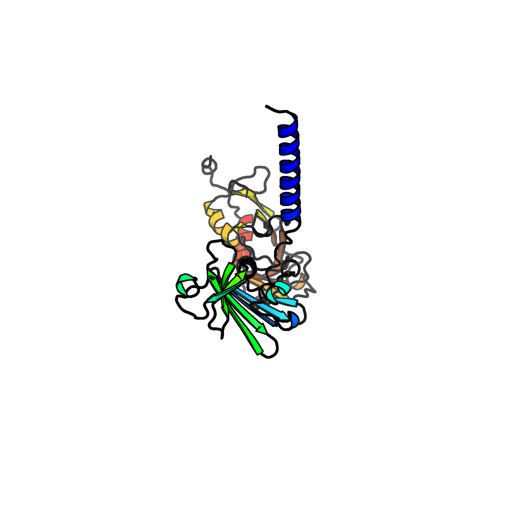-10.872 -10.777 1.00 94.50 234 VAL A C 1
ATOM 1856 O O . VAL A 1 234 ? -8.009 -10.729 -10.534 1.00 94.50 234 VAL A O 1
ATOM 1859 N N . LEU A 1 235 ? -6.392 -11.507 -11.867 1.00 94.62 235 LEU A N 1
ATOM 1860 C CA . LEU A 1 235 ? -7.285 -12.166 -12.824 1.00 94.62 235 LEU A CA 1
ATOM 1861 C C . LEU A 1 235 ? -7.544 -13.634 -12.461 1.00 94.62 235 LEU A C 1
ATOM 1863 O O . LEU A 1 235 ? -8.617 -14.158 -12.747 1.00 94.62 235 LEU A O 1
ATOM 1867 N N . SER A 1 236 ? -6.563 -14.306 -11.852 1.00 94.31 236 SER A N 1
ATOM 1868 C CA . SER A 1 236 ? -6.684 -15.688 -11.375 1.00 94.31 236 SER A CA 1
ATOM 1869 C C . SER A 1 236 ? -5.749 -15.939 -10.195 1.00 94.31 236 SER A C 1
ATOM 1871 O O . SER A 1 236 ? -4.614 -15.465 -10.203 1.00 94.31 236 SER A O 1
ATOM 1873 N N . TYR A 1 237 ? -6.210 -16.724 -9.217 1.00 91.88 237 TYR A N 1
ATOM 1874 C CA . TYR A 1 237 ? -5.398 -17.215 -8.094 1.00 91.88 237 TYR A CA 1
ATOM 1875 C C . TYR A 1 237 ? -4.778 -18.606 -8.343 1.00 91.88 237 TYR A C 1
ATOM 1877 O O . TYR A 1 237 ? -4.072 -19.124 -7.479 1.00 91.88 237 TYR A O 1
ATOM 1885 N N . ASP A 1 238 ? -5.069 -19.218 -9.494 1.00 94.56 238 ASP A N 1
ATOM 1886 C CA . ASP A 1 238 ? -4.608 -20.554 -9.887 1.00 94.56 238 ASP A CA 1
ATOM 1887 C C . ASP A 1 238 ? -4.191 -20.531 -11.366 1.00 94.56 238 ASP A C 1
ATOM 1889 O O . ASP A 1 238 ? -4.946 -20.888 -12.276 1.00 94.56 238 ASP A O 1
ATOM 1893 N N . LEU A 1 239 ? -3.001 -19.990 -11.624 1.00 94.50 239 LEU A N 1
ATOM 1894 C CA . LEU A 1 239 ? -2.389 -19.937 -12.946 1.00 94.50 239 LEU A CA 1
ATOM 1895 C C . LEU A 1 239 ? -1.837 -21.319 -13.319 1.00 94.50 239 LEU A C 1
ATOM 1897 O O . LEU A 1 239 ? -0.807 -21.743 -12.802 1.00 94.50 239 LEU A O 1
ATOM 1901 N N . LYS A 1 240 ? -2.519 -22.003 -14.244 1.00 92.06 240 LYS A N 1
ATOM 1902 C CA . LYS A 1 240 ? -2.157 -23.363 -14.686 1.00 92.06 240 LYS A CA 1
ATOM 1903 C C . LYS A 1 240 ? -1.248 -23.411 -15.907 1.00 92.06 240 LYS A C 1
ATOM 1905 O O . LYS A 1 240 ? -0.410 -24.297 -16.000 1.00 92.06 240 LYS A O 1
ATOM 1910 N N . ASP A 1 241 ? -1.450 -22.491 -16.842 1.00 94.06 241 ASP A N 1
ATOM 1911 C CA . ASP A 1 241 ? -0.727 -22.448 -18.113 1.00 94.06 241 ASP A CA 1
ATOM 1912 C C . ASP A 1 241 ? -0.233 -21.011 -18.346 1.00 94.06 241 ASP A C 1
ATOM 1914 O O . ASP A 1 241 ? -1.005 -20.168 -18.805 1.00 94.06 241 ASP A O 1
ATOM 1918 N N . PRO A 1 242 ? 1.008 -20.684 -17.940 1.00 94.56 242 PRO A N 1
ATOM 1919 C CA . PRO A 1 242 ? 1.599 -19.362 -18.148 1.00 94.56 242 PRO A CA 1
ATOM 1920 C C . PRO A 1 242 ? 1.853 -19.030 -19.627 1.00 94.56 242 PRO A C 1
ATOM 1922 O O . PRO A 1 242 ? 1.764 -17.860 -20.019 1.00 94.56 242 PRO A O 1
ATOM 1925 N N . ALA A 1 243 ? 2.113 -20.041 -20.465 1.00 95.56 243 ALA A N 1
ATOM 1926 C CA . ALA A 1 243 ? 2.421 -19.869 -21.883 1.00 95.56 243 ALA A CA 1
ATOM 1927 C C . ALA A 1 243 ? 1.266 -19.215 -22.651 1.00 95.56 243 ALA A C 1
ATOM 1929 O O . ALA A 1 243 ? 1.508 -18.354 -23.499 1.00 95.56 243 ALA A O 1
ATOM 1930 N N . GLN A 1 244 ? 0.012 -19.544 -22.310 1.00 96.38 244 GLN A N 1
ATOM 1931 C CA . GLN A 1 244 ? -1.178 -18.948 -22.942 1.00 96.38 244 GLN A CA 1
ATOM 1932 C C . GLN A 1 244 ? -1.241 -17.414 -22.792 1.00 96.38 244 GLN A C 1
ATOM 1934 O O . GLN A 1 244 ? -1.884 -16.733 -23.588 1.00 96.38 244 GLN A O 1
ATOM 1939 N N . TYR A 1 245 ? -0.575 -16.869 -21.770 1.00 96.75 245 TYR A N 1
ATOM 1940 C CA . TYR A 1 245 ? -0.510 -15.436 -21.492 1.00 96.75 245 TYR A CA 1
ATOM 1941 C C . TYR A 1 245 ? 0.816 -14.817 -21.943 1.00 96.75 245 TYR A C 1
ATOM 1943 O O . TYR A 1 245 ? 1.070 -13.651 -21.654 1.00 96.75 245 TYR A O 1
ATOM 1951 N N . GLY A 1 246 ? 1.670 -15.571 -22.642 1.00 96.12 246 GLY A N 1
ATOM 1952 C CA . GLY A 1 246 ? 2.984 -15.129 -23.107 1.00 96.12 246 GLY A CA 1
ATOM 1953 C C . GLY A 1 246 ? 4.010 -14.915 -21.994 1.00 96.12 246 GLY A C 1
ATOM 1954 O O . GLY A 1 246 ? 4.970 -14.185 -22.208 1.00 96.12 246 GLY A O 1
ATOM 1955 N N . LEU A 1 247 ? 3.812 -15.508 -20.812 1.00 95.81 247 LEU A N 1
ATOM 1956 C CA . LEU A 1 247 ? 4.716 -15.326 -19.670 1.00 95.81 247 LEU A CA 1
ATOM 1957 C C . LEU A 1 247 ? 6.045 -16.084 -19.847 1.00 95.81 247 LEU A C 1
ATOM 1959 O O . LEU A 1 247 ? 7.085 -15.581 -19.436 1.00 95.81 247 LEU A O 1
ATOM 1963 N N . ASP A 1 248 ? 6.034 -17.232 -20.533 1.00 92.88 248 ASP A N 1
ATOM 1964 C CA . ASP A 1 248 ? 7.233 -18.064 -20.760 1.00 92.88 248 ASP A CA 1
ATOM 1965 C C . ASP A 1 248 ? 8.198 -17.489 -21.811 1.00 92.88 248 ASP A C 1
ATOM 1967 O O . ASP A 1 248 ? 9.367 -17.863 -21.870 1.00 92.88 248 ASP A O 1
ATOM 1971 N N . VAL A 1 249 ? 7.706 -16.581 -22.655 1.00 92.12 249 VAL A N 1
ATOM 1972 C CA . VAL A 1 249 ? 8.476 -15.885 -23.702 1.00 92.12 249 VAL A CA 1
ATOM 1973 C C . VAL A 1 249 ? 8.492 -14.377 -23.462 1.00 92.12 249 VAL A C 1
ATOM 1975 O O . VAL A 1 249 ? 8.581 -13.593 -24.406 1.00 92.12 249 VAL A O 1
ATOM 1978 N N . SER A 1 250 ? 8.357 -13.981 -22.195 1.00 94.25 250 SER A N 1
ATOM 1979 C CA . SER A 1 250 ? 8.352 -12.584 -21.783 1.00 94.25 250 SER A CA 1
ATOM 1980 C C . SER A 1 250 ? 9.585 -11.845 -22.300 1.00 94.25 250 SER A C 1
ATOM 1982 O O . SER A 1 250 ? 10.717 -12.317 -22.178 1.00 94.25 250 SER A O 1
ATOM 1984 N N . ASP A 1 251 ? 9.353 -10.649 -22.833 1.00 95.00 251 ASP A N 1
ATOM 1985 C CA . ASP A 1 251 ? 10.407 -9.714 -23.205 1.00 95.00 251 ASP A CA 1
ATOM 1986 C C . ASP A 1 251 ? 10.765 -8.749 -22.071 1.00 95.00 251 ASP A C 1
ATOM 1988 O O . ASP A 1 251 ? 11.729 -8.002 -22.215 1.00 95.00 251 ASP A O 1
ATOM 1992 N N . THR A 1 252 ? 9.989 -8.724 -20.980 1.00 98.12 252 THR A N 1
ATOM 1993 C CA . THR A 1 252 ? 10.108 -7.721 -19.920 1.00 98.12 252 THR A CA 1
ATOM 1994 C C . THR A 1 252 ? 10.029 -8.352 -18.535 1.00 98.12 252 THR A C 1
ATOM 1996 O O . THR A 1 252 ? 9.060 -9.031 -18.179 1.00 98.12 252 THR A O 1
ATOM 1999 N N . MET A 1 253 ? 11.028 -8.053 -17.713 1.00 97.88 253 MET A N 1
ATOM 2000 C CA . MET A 1 253 ? 11.071 -8.425 -16.305 1.00 97.88 253 MET A CA 1
ATOM 2001 C C . MET A 1 253 ? 11.393 -7.197 -15.461 1.00 97.88 253 MET A C 1
ATOM 2003 O O . MET A 1 253 ? 12.289 -6.425 -15.796 1.00 97.88 253 MET A O 1
ATOM 2007 N N . VAL A 1 254 ? 10.643 -7.003 -14.380 1.00 98.12 254 VAL A N 1
ATOM 2008 C CA . VAL A 1 254 ? 10.777 -5.846 -13.493 1.00 98.12 254 VAL A CA 1
ATOM 2009 C C . VAL A 1 254 ? 11.049 -6.341 -12.083 1.00 98.12 254 VAL A C 1
ATOM 2011 O O . VAL A 1 254 ? 10.203 -7.007 -11.492 1.00 98.12 254 VAL A O 1
ATOM 2014 N N . THR A 1 255 ? 12.194 -5.971 -11.525 1.00 98.12 255 THR A N 1
ATOM 2015 C CA . THR A 1 255 ? 12.553 -6.264 -10.137 1.00 98.12 255 THR A CA 1
ATOM 2016 C C . THR A 1 255 ? 12.508 -4.981 -9.334 1.00 98.12 255 THR A C 1
ATOM 2018 O O . THR A 1 255 ? 13.146 -3.994 -9.690 1.00 98.12 255 THR A O 1
ATOM 2021 N N . VAL A 1 256 ? 11.778 -4.992 -8.225 1.00 97.75 256 VAL A N 1
ATOM 2022 C CA . VAL A 1 256 ? 11.654 -3.833 -7.339 1.00 97.75 256 VAL A CA 1
ATOM 2023 C C . VAL A 1 256 ? 11.969 -4.261 -5.923 1.00 97.75 256 VAL A C 1
ATOM 2025 O O . VAL A 1 256 ? 11.355 -5.204 -5.431 1.00 97.75 256 VAL A O 1
ATOM 2028 N N . THR A 1 257 ? 12.865 -3.538 -5.251 1.00 97.62 257 THR A N 1
ATOM 2029 C CA . THR A 1 257 ? 13.108 -3.701 -3.811 1.00 97.62 257 THR A CA 1
ATOM 2030 C C . THR A 1 257 ? 12.648 -2.455 -3.077 1.00 97.62 257 THR A C 1
ATOM 2032 O O . THR A 1 257 ? 12.930 -1.325 -3.484 1.00 97.62 257 THR A O 1
ATOM 2035 N N . PHE A 1 258 ? 11.964 -2.652 -1.958 1.00 95.69 258 PHE A N 1
ATOM 2036 C CA . PHE A 1 258 ? 11.470 -1.582 -1.110 1.00 95.69 258 PHE A CA 1
ATOM 2037 C C . PHE A 1 258 ? 11.741 -1.869 0.362 1.00 95.69 258 PHE A C 1
ATOM 2039 O O . PHE A 1 258 ? 11.737 -3.014 0.826 1.00 95.69 258 PHE A O 1
ATOM 2046 N N . SER A 1 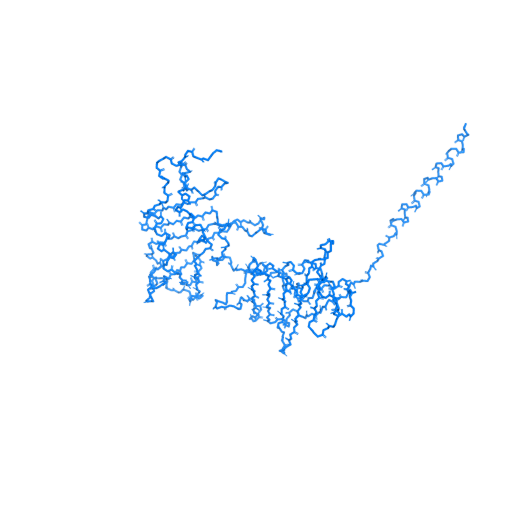259 ? 11.968 -0.791 1.103 1.00 94.81 259 SER A N 1
ATOM 2047 C CA . SER A 1 259 ? 12.118 -0.837 2.548 1.00 94.81 259 SER A CA 1
ATOM 2048 C C . SER A 1 259 ? 10.784 -1.172 3.228 1.00 94.81 259 SER A C 1
ATOM 2050 O O . SER A 1 259 ? 9.700 -0.920 2.666 1.00 94.81 259 SER A O 1
ATOM 2052 N N . PRO A 1 260 ? 10.828 -1.762 4.435 1.00 91.88 260 PRO A N 1
ATOM 2053 C CA . PRO A 1 260 ? 9.628 -1.975 5.231 1.00 91.88 260 PRO A CA 1
ATOM 2054 C C . PRO A 1 260 ? 8.959 -0.641 5.624 1.00 91.88 260 PRO A C 1
ATOM 2056 O O . PRO A 1 260 ? 9.589 0.421 5.582 1.00 91.88 260 PRO A O 1
ATOM 2059 N N . PRO A 1 261 ? 7.675 -0.667 6.032 1.00 89.31 261 PRO A N 1
ATOM 2060 C CA . PRO A 1 261 ? 7.015 0.496 6.622 1.00 89.31 261 PRO A CA 1
ATOM 2061 C C . PRO A 1 261 ? 7.806 1.092 7.802 1.00 89.31 261 PRO A C 1
ATOM 2063 O O . PRO A 1 261 ? 8.487 0.348 8.515 1.00 89.31 261 PRO A O 1
ATOM 2066 N N . PRO A 1 262 ? 7.681 2.404 8.081 1.00 86.75 262 PRO A N 1
ATOM 2067 C CA . PRO A 1 262 ? 8.354 3.056 9.206 1.00 86.75 262 PRO A CA 1
ATOM 2068 C C . PRO A 1 262 ? 8.161 2.377 10.567 1.00 86.75 262 PRO A C 1
ATOM 2070 O O . PRO A 1 262 ? 9.069 2.430 11.394 1.00 86.75 262 PRO A O 1
ATOM 2073 N N . THR A 1 263 ? 7.017 1.735 10.803 1.00 84.75 263 THR A N 1
ATOM 2074 C CA . THR A 1 263 ? 6.745 1.008 12.054 1.00 84.75 263 THR A CA 1
ATOM 2075 C C . THR A 1 263 ? 7.354 -0.391 12.122 1.00 84.75 263 THR A C 1
ATOM 2077 O O . THR A 1 263 ? 7.395 -0.988 13.194 1.00 84.75 263 THR A O 1
ATOM 2080 N N . LEU A 1 264 ? 7.860 -0.905 11.000 1.00 84.94 264 LEU A N 1
ATOM 2081 C CA . LEU A 1 264 ? 8.419 -2.248 10.852 1.00 84.94 264 LEU A CA 1
ATOM 2082 C C . LEU A 1 264 ? 9.874 -2.202 10.357 1.00 84.94 264 LEU A C 1
ATOM 2084 O O . LEU A 1 264 ? 10.322 -3.125 9.689 1.00 84.94 264 LEU A O 1
ATOM 2088 N N . ARG A 1 265 ? 10.622 -1.135 10.675 1.00 85.12 265 ARG A N 1
ATOM 2089 C CA . ARG A 1 265 ? 11.996 -0.886 10.180 1.00 85.12 265 ARG A CA 1
ATOM 2090 C C . ARG A 1 265 ? 13.004 -2.002 10.448 1.00 85.12 265 ARG A C 1
ATOM 2092 O O . ARG A 1 265 ? 13.980 -2.101 9.720 1.00 85.12 265 ARG A O 1
ATOM 2099 N N . GLU A 1 266 ? 12.763 -2.817 11.469 1.00 88.62 266 GLU A N 1
ATOM 2100 C CA . GLU A 1 266 ? 13.602 -3.972 11.811 1.00 88.62 266 GLU A CA 1
ATOM 2101 C C . GLU A 1 266 ? 13.407 -5.161 10.852 1.00 88.62 266 GLU A C 1
ATOM 2103 O O . GLU A 1 266 ? 14.186 -6.112 10.868 1.00 88.62 266 GLU A O 1
ATOM 2108 N N . GLN A 1 267 ? 12.353 -5.149 10.028 1.00 87.69 267 GLN A N 1
ATOM 2109 C CA . GLN A 1 267 ? 12.131 -6.184 9.021 1.00 87.69 267 GLN A CA 1
ATOM 2110 C C . GLN A 1 267 ? 13.102 -6.025 7.843 1.00 87.69 267 GLN A C 1
ATOM 2112 O O . GLN A 1 267 ? 13.517 -4.909 7.521 1.00 87.69 267 GLN A O 1
ATOM 2117 N N . PRO A 1 268 ? 13.459 -7.125 7.157 1.00 92.19 268 PRO A N 1
ATOM 2118 C CA . PRO A 1 268 ? 14.271 -7.033 5.955 1.00 92.19 268 PRO A CA 1
ATOM 2119 C C . PRO A 1 268 ? 13.539 -6.262 4.851 1.00 92.19 268 PRO A C 1
ATOM 2121 O O . PRO A 1 268 ? 12.306 -6.212 4.796 1.00 92.19 268 PRO A O 1
ATOM 2124 N N . ASN A 1 269 ? 14.320 -5.709 3.923 1.00 94.31 269 ASN A N 1
ATOM 2125 C CA . ASN A 1 269 ? 13.779 -5.201 2.669 1.00 94.31 269 ASN A CA 1
ATOM 2126 C C . ASN A 1 269 ? 13.051 -6.324 1.927 1.00 94.31 269 ASN A C 1
ATOM 2128 O O . ASN A 1 269 ? 13.453 -7.489 1.974 1.00 94.31 269 ASN A O 1
ATOM 2132 N N . ARG A 1 270 ? 11.991 -5.956 1.217 1.00 92.31 270 ARG A N 1
ATOM 2133 C CA . ARG A 1 270 ? 11.173 -6.892 0.448 1.00 92.31 270 ARG A CA 1
ATOM 2134 C C . ARG A 1 270 ? 11.336 -6.574 -1.023 1.00 92.31 270 ARG A C 1
ATOM 2136 O O . ARG A 1 270 ? 11.561 -5.420 -1.385 1.00 92.31 270 ARG A O 1
ATOM 2143 N N . PHE A 1 271 ? 11.234 -7.601 -1.852 1.00 94.56 271 PHE A N 1
ATOM 2144 C CA . PHE A 1 271 ? 11.323 -7.448 -3.291 1.00 94.56 271 PHE A CA 1
ATOM 2145 C C . PHE A 1 271 ? 10.176 -8.167 -3.987 1.00 94.56 271 PHE A C 1
ATOM 2147 O O . PHE A 1 271 ? 9.609 -9.125 -3.458 1.00 94.56 271 PHE A O 1
ATOM 2154 N N . VAL A 1 272 ? 9.837 -7.677 -5.172 1.00 95.69 272 VAL A N 1
ATOM 2155 C CA . VAL A 1 272 ? 8.889 -8.301 -6.091 1.00 95.69 272 VAL A CA 1
ATOM 2156 C C . VAL A 1 272 ? 9.541 -8.344 -7.465 1.00 95.69 272 VAL A C 1
ATOM 2158 O O . VAL A 1 272 ? 10.118 -7.353 -7.910 1.00 95.69 272 VAL A O 1
ATOM 2161 N N . GLU A 1 273 ? 9.442 -9.493 -8.123 1.00 96.88 273 GLU A N 1
ATOM 2162 C CA . GLU A 1 273 ? 9.873 -9.695 -9.504 1.00 96.88 273 GLU A CA 1
ATOM 2163 C C . GLU A 1 273 ? 8.625 -9.968 -10.349 1.00 96.88 273 GLU A C 1
ATOM 2165 O O . GLU A 1 273 ? 7.905 -10.939 -10.101 1.00 96.88 273 GLU A O 1
ATOM 2170 N N . LEU A 1 274 ? 8.326 -9.066 -11.285 1.00 97.00 274 LEU A N 1
ATOM 2171 C CA . LEU A 1 274 ? 7.190 -9.154 -12.194 1.00 97.00 274 LEU A CA 1
ATOM 2172 C C . LEU A 1 274 ? 7.666 -9.569 -13.584 1.00 97.00 274 LEU A C 1
ATOM 2174 O O . LEU A 1 274 ? 8.471 -8.878 -14.207 1.00 97.00 274 LEU A O 1
ATOM 2178 N N . THR A 1 275 ? 7.096 -10.651 -14.095 1.00 97.50 275 THR A N 1
ATOM 2179 C CA . THR A 1 275 ? 7.211 -11.080 -15.488 1.00 97.50 275 THR A CA 1
ATOM 2180 C C . THR A 1 275 ? 6.015 -10.547 -16.263 1.00 97.50 275 THR A C 1
ATOM 2182 O O . THR A 1 275 ? 4.872 -10.745 -15.844 1.00 97.50 275 THR A O 1
ATOM 2185 N N . ILE A 1 276 ? 6.257 -9.868 -17.383 1.00 97.94 276 ILE A N 1
ATOM 2186 C CA . ILE A 1 276 ? 5.200 -9.250 -18.189 1.00 97.94 276 ILE A CA 1
ATOM 2187 C C . ILE A 1 276 ? 4.896 -10.125 -19.401 1.00 97.94 276 ILE A C 1
ATOM 2189 O O . ILE A 1 276 ? 5.759 -10.407 -20.221 1.00 97.94 276 ILE A O 1
ATOM 2193 N N . GLY A 1 277 ? 3.649 -10.558 -19.509 1.00 97.50 277 GLY A N 1
ATOM 2194 C CA . GLY A 1 277 ? 3.170 -11.364 -20.618 1.00 97.50 277 GLY A CA 1
ATOM 2195 C C . GLY A 1 277 ? 2.682 -10.528 -21.799 1.00 97.50 277 GLY A C 1
ATOM 2196 O O . GLY A 1 277 ? 2.988 -9.348 -21.971 1.00 97.50 277 GLY A O 1
ATOM 2197 N N . SER A 1 278 ? 1.850 -11.162 -22.617 1.00 97.25 278 SER A N 1
ATOM 2198 C CA . SER A 1 278 ? 1.225 -10.552 -23.785 1.00 97.25 278 SER A CA 1
ATOM 2199 C C . SER A 1 278 ? 0.283 -9.412 -23.406 1.00 97.25 278 SER A C 1
ATOM 2201 O O . SER A 1 278 ? -0.338 -9.389 -22.337 1.00 97.25 278 SER A O 1
ATOM 2203 N N . LYS A 1 279 ? 0.142 -8.461 -24.330 1.00 97.12 279 LYS A N 1
ATOM 2204 C CA . LYS A 1 279 ? -0.855 -7.399 -24.220 1.00 97.12 279 LYS A CA 1
ATOM 2205 C C . LYS A 1 279 ? -2.258 -7.999 -24.280 1.00 97.12 279 LYS A C 1
ATOM 2207 O O . LYS A 1 279 ? -2.520 -8.874 -25.103 1.00 97.12 279 LYS A O 1
ATOM 2212 N N . ARG A 1 280 ? -3.158 -7.529 -23.421 1.00 96.62 280 ARG A N 1
ATOM 2213 C CA . ARG A 1 280 ? -4.556 -7.967 -23.390 1.00 96.62 280 ARG A CA 1
ATOM 2214 C C . ARG A 1 280 ? -5.334 -7.364 -24.557 1.00 96.62 280 ARG A C 1
ATOM 2216 O O . ARG A 1 280 ? -4.962 -6.327 -25.107 1.00 96.62 280 ARG A O 1
ATOM 2223 N N . GLU A 1 281 ? -6.440 -8.014 -24.912 1.00 94.38 281 GLU A N 1
ATOM 2224 C CA . GLU A 1 281 ? -7.320 -7.606 -26.020 1.00 94.38 281 GLU A CA 1
ATOM 2225 C C . GLU A 1 281 ? -7.906 -6.197 -25.840 1.00 94.38 281 GLU A C 1
ATOM 2227 O O . GLU A 1 281 ? -8.225 -5.530 -26.821 1.00 94.38 281 GLU A O 1
ATOM 2232 N N . ASP A 1 282 ? -7.997 -5.716 -24.596 1.00 92.00 282 ASP A N 1
ATOM 2233 C CA . ASP A 1 282 ? -8.429 -4.351 -24.279 1.00 92.00 282 ASP A CA 1
ATOM 2234 C C . ASP A 1 282 ? -7.460 -3.267 -24.791 1.00 92.00 282 ASP A C 1
ATOM 2236 O O . ASP A 1 282 ? -7.829 -2.095 -24.874 1.00 92.00 282 ASP A O 1
ATOM 2240 N N . GLY A 1 283 ? -6.218 -3.634 -25.128 1.00 93.94 283 GLY A N 1
ATOM 2241 C CA . GLY A 1 283 ? -5.168 -2.714 -25.554 1.00 93.94 283 GLY A CA 1
ATOM 2242 C C . GLY A 1 283 ? -4.662 -1.765 -24.456 1.00 93.94 283 GLY A C 1
ATOM 2243 O O . GLY A 1 283 ? -3.785 -0.940 -24.735 1.00 93.94 283 GLY A O 1
ATOM 2244 N N . GLN A 1 284 ? -5.168 -1.891 -23.230 1.00 95.19 284 GLN A N 1
ATOM 2245 C CA . GLN A 1 284 ? -4.899 -1.023 -22.083 1.00 95.19 284 GLN A CA 1
ATOM 2246 C C . GLN A 1 284 ? -4.071 -1.711 -21.001 1.00 95.19 284 GLN A C 1
ATOM 2248 O O . GLN A 1 284 ? -3.416 -1.020 -20.224 1.00 95.19 284 GLN A O 1
ATOM 2253 N N . THR A 1 285 ? -4.066 -3.042 -20.948 1.00 97.19 285 THR A N 1
ATOM 2254 C CA . THR A 1 285 ? -3.326 -3.792 -19.933 1.00 97.19 285 THR A CA 1
ATOM 2255 C C . THR A 1 285 ? -2.477 -4.910 -20.535 1.00 97.19 285 THR A C 1
ATOM 2257 O O . THR A 1 285 ? -2.740 -5.403 -21.630 1.00 97.19 285 THR A O 1
ATOM 2260 N N . TYR A 1 286 ? -1.428 -5.308 -19.822 1.00 97.75 286 TYR A N 1
ATOM 2261 C CA . TYR A 1 286 ? -0.656 -6.524 -20.070 1.00 97.75 286 TYR A CA 1
ATOM 2262 C C . TYR A 1 286 ? -1.040 -7.592 -19.051 1.00 97.75 286 TYR A C 1
ATOM 2264 O O . TYR A 1 286 ? -1.432 -7.264 -17.928 1.00 97.75 286 TYR A O 1
ATOM 2272 N N . PHE A 1 287 ? -0.909 -8.864 -19.424 1.00 97.88 287 PHE A N 1
ATOM 2273 C CA . PHE A 1 287 ? -0.826 -9.927 -18.426 1.00 97.88 287 PHE A CA 1
ATOM 2274 C C . PHE A 1 287 ? 0.489 -9.804 -17.654 1.00 97.88 287 PHE A C 1
ATOM 2276 O O . PHE A 1 287 ? 1.499 -9.380 -18.210 1.00 97.88 287 PHE A O 1
ATOM 2283 N N . ALA A 1 288 ? 0.496 -10.187 -16.385 1.00 97.50 288 ALA A N 1
ATOM 2284 C CA . ALA A 1 288 ? 1.720 -10.273 -15.604 1.00 97.50 288 ALA A CA 1
ATOM 2285 C C . ALA A 1 288 ? 1.650 -11.410 -14.586 1.00 97.50 288 ALA A C 1
ATOM 2287 O O . ALA A 1 288 ? 0.567 -11.848 -14.193 1.00 97.50 288 ALA A O 1
ATOM 2288 N N . GLN A 1 289 ? 2.812 -11.857 -14.133 1.00 96.88 289 GLN A N 1
ATOM 2289 C CA . GLN A 1 289 ? 2.956 -12.814 -13.048 1.00 96.88 289 GLN A CA 1
ATOM 2290 C C . GLN A 1 289 ? 4.026 -12.315 -12.087 1.00 96.88 289 GLN A C 1
ATOM 2292 O O . GLN A 1 289 ? 5.065 -11.814 -12.506 1.00 96.88 289 GLN A O 1
ATOM 2297 N N . ILE A 1 290 ? 3.775 -12.471 -10.791 1.00 95.00 290 ILE A N 1
ATOM 2298 C CA . ILE A 1 290 ? 4.816 -12.303 -9.780 1.00 95.00 290 ILE A CA 1
ATOM 2299 C C . ILE A 1 290 ? 5.544 -13.634 -9.639 1.00 95.00 290 ILE A C 1
ATOM 2301 O O . ILE A 1 290 ? 4.897 -14.673 -9.475 1.00 95.00 290 ILE A O 1
ATOM 2305 N N . ARG A 1 291 ? 6.876 -13.598 -9.698 1.00 91.25 291 ARG A N 1
ATOM 2306 C CA . ARG A 1 291 ? 7.729 -14.785 -9.635 1.00 91.25 291 ARG A CA 1
ATOM 2307 C C . ARG A 1 291 ? 7.337 -15.715 -8.484 1.00 91.25 291 ARG A C 1
ATOM 2309 O O . ARG A 1 291 ? 7.061 -15.277 -7.366 1.00 91.25 291 ARG A O 1
ATOM 2316 N N . ASP A 1 292 ? 7.310 -17.013 -8.783 1.00 88.00 292 ASP A N 1
ATOM 2317 C CA . ASP A 1 292 ? 6.975 -18.098 -7.852 1.00 88.00 292 ASP A CA 1
ATOM 2318 C C . ASP A 1 292 ? 5.579 -17.981 -7.203 1.00 88.00 292 ASP A C 1
ATOM 2320 O O . ASP A 1 292 ? 5.306 -18.601 -6.168 1.00 88.00 292 ASP A O 1
ATOM 2324 N N . LYS A 1 293 ? 4.666 -17.193 -7.792 1.00 93.00 293 LYS A N 1
ATOM 2325 C CA . LYS A 1 293 ? 3.257 -17.125 -7.383 1.00 93.00 293 LYS A CA 1
ATOM 2326 C C . LYS A 1 293 ? 2.345 -17.691 -8.468 1.00 93.00 293 LYS A C 1
ATOM 2328 O O . LYS A 1 293 ? 2.523 -17.371 -9.644 1.00 93.00 293 LYS A O 1
ATOM 2333 N N . PRO A 1 294 ? 1.317 -18.474 -8.097 1.00 94.12 294 PRO A N 1
ATOM 2334 C CA . PRO A 1 294 ? 0.364 -19.036 -9.049 1.00 94.12 294 PRO A CA 1
ATOM 2335 C C . PRO A 1 294 ? -0.718 -18.013 -9.431 1.00 94.12 294 PRO A C 1
ATOM 2337 O O . PRO A 1 294 ? -1.866 -18.381 -9.649 1.00 94.12 294 PRO A O 1
ATOM 2340 N N . TYR A 1 295 ? -0.396 -16.718 -9.455 1.00 94.75 295 TYR A N 1
ATOM 2341 C CA . TYR A 1 295 ? -1.374 -15.648 -9.639 1.00 94.75 295 TYR A CA 1
ATOM 2342 C C . TYR A 1 295 ? -1.148 -14.954 -10.975 1.00 94.75 295 TYR A C 1
ATOM 2344 O O . TYR A 1 295 ? -0.030 -14.541 -11.286 1.00 94.75 295 TYR A O 1
ATOM 2352 N N . LEU A 1 296 ? -2.224 -14.809 -11.742 1.00 96.56 296 LEU A N 1
ATOM 2353 C CA . LEU A 1 296 ? -2.233 -14.026 -12.968 1.00 96.56 296 LEU A CA 1
ATOM 2354 C C . LEU A 1 296 ? -2.735 -12.623 -12.657 1.00 96.56 296 LEU A C 1
ATOM 2356 O O . LEU A 1 296 ? -3.800 -12.467 -12.058 1.00 96.56 296 LEU A O 1
ATOM 2360 N N . PHE A 1 297 ? -2.009 -11.619 -13.129 1.00 96.06 297 PHE A N 1
ATOM 2361 C CA . PHE A 1 297 ? -2.341 -10.217 -12.951 1.00 96.06 297 PHE A CA 1
ATOM 2362 C C . PHE A 1 297 ? -2.640 -9.518 -14.275 1.00 96.06 297 PHE A C 1
ATOM 2364 O O . PHE A 1 297 ? -2.199 -9.959 -15.338 1.00 96.06 297 PHE A O 1
ATOM 2371 N N . SER A 1 298 ? -3.341 -8.387 -14.197 1.00 96.19 298 SER A N 1
ATOM 2372 C CA . SER A 1 298 ? -3.315 -7.352 -15.232 1.00 96.19 298 SER A CA 1
ATOM 2373 C C . SER A 1 298 ? -2.611 -6.097 -14.730 1.00 96.19 298 SER A C 1
ATOM 2375 O O . SER A 1 298 ? -2.891 -5.658 -13.611 1.00 96.19 298 SER A O 1
ATOM 2377 N N . VAL A 1 299 ? -1.768 -5.506 -15.577 1.00 96.69 299 VAL A N 1
ATOM 2378 C CA . VAL A 1 299 ? -0.970 -4.303 -15.289 1.00 96.69 299 VAL A CA 1
ATOM 2379 C C . VAL A 1 299 ? -1.157 -3.267 -16.396 1.00 96.69 299 VAL A C 1
ATOM 2381 O O . VAL A 1 299 ? -1.232 -3.642 -17.566 1.00 96.69 299 VAL A O 1
ATOM 2384 N N . ASP A 1 300 ? -1.229 -1.975 -16.067 1.00 95.62 300 ASP A N 1
ATOM 2385 C CA . ASP A 1 300 ? -1.453 -0.918 -17.065 1.00 95.62 300 ASP A CA 1
ATOM 2386 C C . ASP A 1 300 ? -0.341 -0.812 -18.113 1.00 95.62 300 ASP A C 1
ATOM 2388 O O . ASP A 1 300 ? 0.853 -0.796 -17.802 1.00 95.62 300 ASP A O 1
ATOM 2392 N N . VAL A 1 301 ? -0.752 -0.609 -19.367 1.00 96.44 301 VAL A N 1
ATOM 2393 C CA . VAL A 1 301 ? 0.145 -0.367 -20.503 1.00 96.44 301 VAL A CA 1
ATOM 2394 C C . VAL A 1 301 ? 1.052 0.839 -20.258 1.00 96.44 301 VAL A C 1
ATOM 2396 O O . VAL A 1 301 ? 2.241 0.769 -20.535 1.00 96.44 301 VAL A O 1
ATOM 2399 N N . SER A 1 302 ? 0.528 1.933 -19.699 1.00 95.56 302 SER A N 1
ATOM 2400 C CA . SER A 1 302 ? 1.289 3.173 -19.499 1.00 95.56 302 SER A CA 1
ATOM 2401 C C . SER A 1 302 ? 2.473 2.986 -18.554 1.00 95.56 302 SER A C 1
ATOM 2403 O O . SER A 1 302 ? 3.537 3.558 -18.786 1.00 95.56 302 SER A O 1
ATOM 2405 N N . TRP A 1 303 ? 2.302 2.164 -17.518 1.00 96.25 303 TRP A N 1
ATOM 2406 C CA . TRP A 1 303 ? 3.354 1.861 -16.558 1.00 96.25 303 TRP A CA 1
ATOM 2407 C C . TRP A 1 303 ? 4.441 0.989 -17.196 1.00 96.25 303 TRP A C 1
ATOM 2409 O O . TRP A 1 303 ? 5.620 1.326 -17.121 1.00 96.25 303 TRP A O 1
ATOM 2419 N N . ILE A 1 304 ? 4.047 -0.061 -17.925 1.00 96.88 304 ILE A N 1
ATOM 2420 C CA . ILE A 1 304 ? 4.987 -0.948 -18.627 1.00 96.88 304 ILE A CA 1
ATOM 2421 C C . ILE A 1 304 ? 5.783 -0.208 -19.704 1.00 96.88 304 ILE A C 1
ATOM 2423 O O . ILE A 1 304 ? 7.003 -0.342 -19.767 1.00 96.88 304 ILE A O 1
ATOM 2427 N N . GLU A 1 305 ? 5.129 0.611 -20.527 1.00 96.00 305 GLU A N 1
ATOM 2428 C CA . GLU A 1 305 ? 5.818 1.369 -21.576 1.00 96.00 305 GLU A CA 1
ATOM 2429 C C . GLU A 1 305 ? 6.780 2.416 -20.996 1.00 96.00 305 GLU A C 1
ATOM 2431 O O . GLU A 1 305 ? 7.854 2.645 -21.556 1.00 96.00 305 GLU A O 1
ATOM 2436 N N . LEU A 1 306 ? 6.451 3.021 -19.847 1.00 96.31 306 LEU A N 1
ATOM 2437 C CA . LEU A 1 306 ? 7.378 3.903 -19.139 1.00 96.31 306 LEU A CA 1
ATOM 2438 C C . LEU A 1 306 ? 8.624 3.145 -18.669 1.00 96.31 306 LEU A C 1
ATOM 2440 O O . LEU A 1 306 ? 9.732 3.642 -18.864 1.00 96.31 306 LEU A O 1
ATOM 2444 N N . LEU A 1 307 ? 8.466 1.946 -18.103 1.00 97.25 307 LEU A N 1
ATOM 2445 C CA . LEU A 1 307 ? 9.600 1.131 -17.660 1.00 97.25 307 LEU A CA 1
ATOM 2446 C C . LEU A 1 307 ? 10.466 0.666 -18.834 1.00 97.25 307 LEU A C 1
ATOM 2448 O O . LEU A 1 307 ? 11.685 0.800 -18.785 1.00 97.25 307 LEU A O 1
ATOM 2452 N N . ARG A 1 308 ? 9.855 0.207 -19.932 1.00 97.75 308 ARG A N 1
ATOM 2453 C CA . ARG A 1 308 ? 10.581 -0.150 -21.165 1.00 97.75 308 ARG A CA 1
ATOM 2454 C C . ARG A 1 308 ? 11.353 1.041 -21.731 1.00 97.75 308 ARG A C 1
ATOM 2456 O O . ARG A 1 308 ? 12.485 0.886 -22.187 1.00 97.75 308 ARG A O 1
ATOM 2463 N N . LYS A 1 309 ? 10.791 2.251 -21.646 1.00 97.56 309 LYS A N 1
ATOM 2464 C CA . LYS A 1 309 ? 11.484 3.480 -22.049 1.00 97.56 309 LYS A CA 1
ATOM 2465 C C . LYS A 1 309 ? 12.745 3.744 -21.222 1.00 97.56 309 LYS A C 1
ATOM 2467 O O . LYS A 1 309 ? 13.696 4.271 -21.787 1.00 97.56 309 LYS A O 1
ATOM 2472 N N . LEU A 1 310 ? 12.797 3.355 -19.944 1.00 97.69 310 LEU A N 1
ATOM 2473 C CA . LEU A 1 310 ? 14.022 3.482 -19.137 1.00 97.69 310 LEU A CA 1
ATOM 2474 C C . LEU A 1 310 ? 15.174 2.645 -19.694 1.00 97.69 310 LEU A C 1
ATOM 2476 O O . LEU A 1 310 ? 16.323 3.038 -19.535 1.00 97.69 310 LEU A O 1
ATOM 2480 N N . VAL A 1 311 ? 14.876 1.521 -20.350 1.00 98.06 311 VAL A N 1
ATOM 2481 C CA . VAL A 1 311 ? 15.886 0.681 -21.009 1.00 98.06 311 VAL A CA 1
ATOM 2482 C C . VAL A 1 311 ? 16.293 1.286 -22.357 1.00 98.06 311 VAL A C 1
ATOM 2484 O O . VAL A 1 311 ? 17.476 1.352 -22.676 1.00 98.06 311 VAL A O 1
ATOM 2487 N N . LEU A 1 312 ? 15.320 1.751 -23.149 1.00 97.69 312 LEU A N 1
ATOM 2488 C CA . LEU A 1 312 ? 15.553 2.262 -24.509 1.00 97.69 312 LEU A CA 1
ATOM 2489 C C . LEU A 1 312 ? 16.205 3.653 -24.550 1.00 97.69 312 LEU A C 1
ATOM 2491 O O . LEU A 1 312 ? 16.981 3.952 -25.454 1.00 97.69 312 LEU A O 1
ATOM 2495 N N . ASP A 1 313 ? 15.853 4.516 -23.602 1.00 96.75 313 ASP A N 1
ATOM 2496 C CA . ASP A 1 313 ? 16.376 5.872 -23.446 1.00 96.75 313 ASP A CA 1
ATOM 2497 C C . ASP A 1 313 ? 16.577 6.146 -21.944 1.00 96.75 313 ASP A C 1
ATOM 2499 O O . ASP A 1 313 ? 15.753 6.823 -21.310 1.00 96.75 313 ASP A O 1
ATOM 2503 N N . PRO A 1 314 ? 17.649 5.601 -21.340 1.00 96.06 314 PRO A N 1
ATOM 2504 C CA . PRO A 1 314 ? 17.896 5.764 -19.916 1.00 96.06 314 PRO A CA 1
ATOM 2505 C C . PRO A 1 314 ? 18.085 7.238 -19.531 1.00 96.06 314 PRO A C 1
ATOM 2507 O O . PRO A 1 314 ? 18.592 8.030 -20.332 1.00 96.06 314 PRO A O 1
ATOM 2510 N N . PRO A 1 315 ? 17.694 7.650 -18.312 1.00 96.38 315 PRO A N 1
ATOM 2511 C CA . PRO A 1 315 ? 17.772 9.032 -17.844 1.00 96.38 315 PRO A CA 1
ATOM 2512 C C . PRO A 1 315 ? 19.212 9.437 -17.496 1.00 96.38 315 PRO A C 1
ATOM 2514 O O . PRO A 1 315 ? 19.523 9.733 -16.350 1.00 96.38 315 PRO A O 1
ATOM 2517 N N . VAL A 1 316 ? 20.106 9.445 -18.483 1.00 94.00 316 VAL A N 1
ATOM 2518 C CA . VAL A 1 316 ? 21.496 9.888 -18.321 1.00 94.00 316 VAL A CA 1
ATOM 2519 C C . VAL A 1 316 ? 21.543 11.426 -18.280 1.00 94.00 316 VAL A C 1
ATOM 2521 O O . VAL A 1 316 ? 20.947 12.059 -19.160 1.00 94.00 316 VAL A O 1
ATOM 2524 N N . PRO A 1 317 ? 22.239 12.049 -17.307 1.00 89.38 317 PRO A N 1
ATOM 2525 C CA . PRO A 1 317 ? 22.407 13.498 -17.248 1.00 89.38 317 PRO A CA 1
ATOM 2526 C C . PRO A 1 317 ? 23.058 14.055 -18.514 1.00 89.38 317 PRO A C 1
ATOM 2528 O O . PRO A 1 317 ? 23.999 13.477 -19.063 1.00 89.38 317 PRO A O 1
ATOM 2531 N N . LYS A 1 318 ? 22.614 15.233 -18.958 1.00 82.00 318 LYS A N 1
ATOM 2532 C CA . LYS A 1 318 ? 23.301 15.945 -20.044 1.00 82.00 318 LYS A CA 1
ATOM 2533 C C . LYS A 1 318 ? 24.700 16.373 -19.590 1.00 82.00 318 LYS A C 1
ATOM 2535 O O . LYS A 1 318 ? 24.885 16.827 -18.457 1.00 82.00 318 LYS A O 1
ATOM 2540 N N . ALA A 1 319 ? 25.678 16.277 -20.493 1.00 64.50 319 ALA A N 1
ATOM 2541 C CA . ALA A 1 319 ? 27.045 16.731 -20.241 1.00 64.50 319 ALA A CA 1
ATOM 2542 C C . ALA A 1 319 ? 27.039 18.185 -19.719 1.00 64.50 319 ALA A C 1
ATOM 2544 O O . ALA A 1 319 ? 26.566 19.090 -20.404 1.00 64.50 319 ALA A O 1
ATOM 2545 N N . GLY A 1 320 ? 27.522 18.385 -18.486 1.00 58.44 320 GLY A N 1
ATOM 2546 C CA . GLY A 1 320 ? 27.557 19.683 -17.797 1.00 58.44 320 GLY A CA 1
ATOM 2547 C C . GLY A 1 320 ? 26.659 19.817 -16.556 1.00 58.44 320 GLY A C 1
ATOM 2548 O O . GLY A 1 320 ? 26.867 20.747 -15.785 1.00 58.44 320 GLY A O 1
ATOM 2549 N N . GLN A 1 321 ? 25.716 18.898 -16.308 1.00 55.84 321 GLN A N 1
ATOM 2550 C CA . GLN A 1 321 ? 24.877 18.915 -15.090 1.00 55.84 321 GLN A CA 1
ATOM 2551 C C . GLN A 1 321 ? 25.432 18.081 -13.922 1.00 55.84 321 GLN A C 1
ATOM 2553 O O . GLN A 1 321 ? 25.013 18.273 -12.785 1.00 55.84 321 GLN A O 1
ATOM 2558 N N . ALA A 1 322 ? 26.419 17.213 -14.164 1.00 52.53 322 ALA A N 1
ATOM 2559 C CA . ALA A 1 322 ? 27.001 16.332 -13.144 1.00 52.53 322 ALA A CA 1
ATOM 2560 C C . ALA A 1 322 ? 27.849 17.050 -12.064 1.00 52.53 322 ALA A C 1
ATOM 2562 O O . ALA A 1 322 ? 28.327 16.404 -11.141 1.00 52.53 322 ALA A O 1
ATOM 2563 N N . ALA A 1 323 ? 28.052 18.371 -12.160 1.00 45.69 323 ALA A N 1
ATOM 2564 C CA . ALA A 1 323 ? 28.964 19.130 -11.292 1.00 45.69 323 ALA A CA 1
ATOM 2565 C C . ALA A 1 323 ? 28.267 20.016 -10.232 1.00 45.69 323 ALA A C 1
ATOM 2567 O O . ALA A 1 323 ? 28.922 20.847 -9.610 1.00 45.69 323 ALA A O 1
ATOM 2568 N N . GLY A 1 324 ? 26.948 19.893 -10.046 1.00 45.44 324 GLY A N 1
ATOM 2569 C CA . GLY A 1 324 ? 26.136 20.887 -9.326 1.00 45.44 324 GLY A CA 1
ATOM 2570 C C . GLY A 1 324 ? 25.589 20.498 -7.949 1.00 45.44 324 GLY A C 1
ATOM 2571 O O . GLY A 1 324 ? 24.596 21.090 -7.542 1.00 45.44 324 GLY A O 1
ATOM 2572 N N . GLY A 1 325 ? 26.165 19.521 -7.249 1.00 46.69 325 GLY A N 1
ATOM 2573 C CA . GLY A 1 325 ? 25.681 19.112 -5.924 1.00 46.69 325 GLY A CA 1
ATOM 2574 C C . GLY A 1 325 ? 26.822 18.751 -4.984 1.00 46.69 325 GLY A C 1
ATOM 2575 O O . GLY A 1 325 ? 27.193 17.584 -4.902 1.00 46.69 325 GLY A O 1
ATOM 2576 N N . ALA A 1 326 ? 27.374 19.760 -4.312 1.00 36.88 326 ALA A N 1
ATOM 2577 C CA . ALA A 1 326 ? 28.250 19.621 -3.150 1.00 36.88 326 ALA A CA 1
ATOM 2578 C C . ALA A 1 326 ? 27.576 20.265 -1.937 1.00 36.88 326 ALA A C 1
ATOM 2580 O O . ALA A 1 326 ? 26.939 21.329 -2.136 1.00 36.88 326 ALA A O 1
#

Radius of gyration: 28.89 Å; chains: 1; bounding box: 57×44×100 Å

pLDDT: mean 89.16, std 11.26, range [36.88, 98.56]

Sequence (326 aa):
MNVRVTIFLLLVLSLFAGYLYFYELRKSPKSEPEPPFFYSLAYEDIESISLRVAEGEGSFVRKSSDWYFNDAEGLPVDSARWGGIAVLLSGPKSRRILSETQENLDLYGLDQPSARIGLGLKGNRRVEVTLGQKTPDGLSNYSLMAGQPQIFLVDSSWGDVLGRLVTEPPYPEWYYKVPAERVIFLAVNYNGTEVAFVKQRSGWEFDNAESTPVDQARWAVVEPLLGGPPSLRVLSYDLKDPAQYGLDVSDTMVTVTFSPPPTLREQPNRFVELTIGSKREDGQTYFAQIRDKPYLFSVDVSWIELLRKLVLDPPVPKAGQAAGGA

Foldseek 3Di:
DPVVVVVVVVVVVVVVVVVVVVVVVPPPPPPDPFFAWPDAADLVFFAKKWKQAPLGIWIWGDDPHFIFTPDPQRATFAPVLCPPVSVLVRTFRFNDFPDQAPPPCVVQQQVPFRMWMWTQGPPRDIKIKTWGDADPVNQWTWMDIPPGRIIITTGVVSVVSRVCCVVVNRGYQQDQAAQLVQWAKKWKQAQNFIWIWGQDPQGIATPDPVRADFQPVLVVVVSRCNSDFPDKHWPDQAQDDVVVQQQVVARMKMKIWGAHPPVPNVDDIGMWIKGWGDQDPVNFWTWIDTPPGRTIITGGPVSRVSSVCCRVPNRHDDPPPRPPDD